Protein AF-0000000078666255 (afdb_homodimer)

Radius of gyration: 20.59 Å; Cα contacts (8 Å, |Δi|>4): 669; chains: 2; bounding box: 65×49×46 Å

Solvent-accessible surface area (backbone atoms only — not comparable to full-atom values): 17029 Å² total; per-residue (Å²): 129,83,81,71,76,65,48,73,64,52,46,22,52,51,39,42,53,51,53,49,50,52,52,49,28,58,48,69,64,56,62,87,60,42,66,73,42,31,27,75,73,14,41,52,57,44,35,51,34,28,76,73,53,43,69,42,41,13,41,60,36,54,48,51,50,40,51,49,50,58,58,10,20,47,78,42,37,73,41,78,76,46,74,42,39,51,83,48,32,23,42,36,35,28,43,37,32,28,26,30,67,21,60,54,84,84,37,72,51,65,71,33,54,41,67,35,47,34,36,39,38,34,35,46,56,95,76,14,34,42,35,39,43,72,39,39,27,49,38,56,37,34,37,46,55,62,70,46,57,64,76,45,52,85,43,52,67,40,51,36,38,68,65,13,52,79,123,130,83,81,70,76,64,47,73,64,52,47,22,53,49,40,44,53,50,53,50,50,52,52,48,28,56,49,70,65,55,64,89,60,43,66,73,42,31,27,75,73,13,41,51,58,48,35,50,33,29,75,75,52,43,68,42,40,12,42,60,35,55,48,51,50,42,51,48,49,58,58,10,22,46,78,45,36,71,41,78,77,46,74,42,41,48,84,49,33,22,41,36,35,28,42,37,33,30,27,30,68,21,59,53,84,84,37,71,51,68,71,33,56,41,67,33,46,34,36,38,38,35,33,47,55,94,77,15,34,42,35,40,44,73,39,39,27,49,39,57,38,34,37,46,54,62,72,46,56,66,77,46,54,86,44,50,68,41,51,36,38,67,65,11,53,80,122

Foldseek 3Di:
DPPDPQPQVRLFVLQQVLVVVLQVCLQPVDLPCQQVAKDFAEDEPVQCVPPVLVPDGISVSSNVVSVQVCQQWANWHWAFPDWGDGDFKIKTKTWTKTAGDDDRPNDGGQRFIAIWIKIKMFGGDPRHTRYIYMDTPVVRVCVRRVNDDPVVPVCVVVCCVVVPNPD/DPPDPQPQVRLFVLQQVLVVVLQVCLQPVDLPCQQVAKDQAEDEPVQCVPPVLVPDGISVSSNVVSVQVCQFWANWHWAFPDWGDGDFKIKTKTWTKTAGDDDHPNDGGQRFIAIWIKIKMFGGDPRHTRYIYMDTPVVRVCVRRVNDDPVPPVCVVVCCVVVDPPD

Sequence (334 aa):
MKHGMSSLEEIEKQNIRIARRVFEAFNTGDVSKVSEFIGPEYFNHESQADPRRGKLRGPDEVIDTIKNLRGAFADLYYEEKETVASRDKAVSIMQVSGKHVGNFFGIAPTGRSFSYQAVHIHRIANGKVVEHRSIRDDLRFMMQLGLVGPGSPQYAPLFEVWKGAIRMKHGMSSLEEIEKQNIRIARRVFEAFNTGDVSKVSEFIGPEYFNHESQADPRRGKLRGPDEVIDTIKNLRGAFADLYYEEKETVASRDKAVSIMQVSGKHVGNFFGIAPTGRSFSYQAVHIHRIANGKVVEHRSIRDDLRFMMQLGLVGPGSPQYAPLFEVWKGAIR

InterPro domains:
  IPR009959 Polyketide cyclase SnoaL-like [PF07366] (18-145)
  IPR009959 Polyketide cyclase SnoaL-like [PTHR38436] (12-150)
  IPR032710 NTF2-like domain superfamily [SSF54427] (13-150)

pLDDT: mean 86.31, std 17.32, range [24.78, 98.81]

Organism: Nitrososphaera gargensis (strain Ga9.2) (NCBI:txid1237085)

Secondary structure (DSSP, 8-state):
-------HHHHHHHHHHHHHHHHHHHHH---TTGGGTEEEEEEEGGGTTSTTGGG--HHHHHHHHHHHHHHHEEEEEEEEEEEEEETTEEEEEEEEEEEE-S-BTTBPP---EEEEEEEEEEEEETTEEEEEEEEE-HHHHHHHHTSS-TTSGGGHHHHHHHH----/-------HHHHHHHHHHHHHHHHHHHHH---TTGGGTEEEEEEEGGGTTSTTGGG--HHHHHHHHHHHHHHHEEEEEEEEEEEEEETTEEEEEEEEEEEE-S-BTTBPP---EEEEEEEEEEEEETTEEEEEEEEE-HHHHHHHHTSSSTTSGGGHHHHHHHH----

Nearest PDB structures (foldseek):
  5x7l-assembly1_A  TM=9.234E-01  e=1.516E-11  Streptomyces laurentii
  8r20-assembly1_B  TM=8.181E-01  e=1.864E-10  Micromonospora
  2gey-assembly1_B  TM=8.160E-01  e=1.988E-10  Streptomyces galilaeus
  2gey-assembly3_A  TM=7.188E-01  e=5.491E-11  Streptomyces galilaeus
  2gey-assembly3_C-2  TM=7.730E-01  e=1.988E-10  Streptomyces galilaeus

Structure (mmCIF, N/CA/C/O backbone):
data_AF-0000000078666255-model_v1
#
loop_
_entity.id
_entity.type
_entity.pdbx_description
1 polymer 'Putative SnoaL-like polyketide cyclase'
#
loop_
_atom_site.group_PDB
_atom_site.id
_atom_site.type_symbol
_atom_site.label_atom_id
_atom_site.label_alt_id
_atom_site.label_comp_id
_atom_site.label_asym_id
_atom_site.label_entity_id
_atom_site.label_seq_id
_atom_site.pdbx_PDB_ins_code
_atom_site.Cartn_x
_atom_site.Cartn_y
_atom_site.Cartn_z
_atom_site.occupancy
_atom_site.B_iso_or_equiv
_atom_site.auth_seq_id
_atom_site.auth_comp_id
_atom_site.auth_asym_id
_atom_site.auth_atom_id
_atom_site.pdbx_PDB_model_num
ATOM 1 N N . MET A 1 1 ? -40.219 -13.445 -13.469 1 24.88 1 MET A N 1
ATOM 2 C CA . MET A 1 1 ? -39.062 -14.117 -12.898 1 24.88 1 MET A CA 1
ATOM 3 C C . MET A 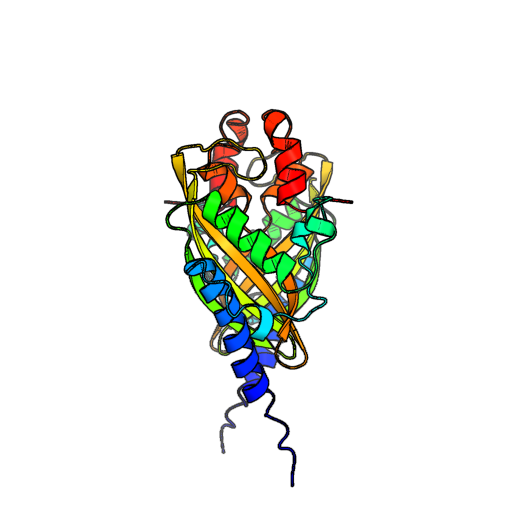1 1 ? -38.062 -13.109 -12.375 1 24.88 1 MET A C 1
ATOM 5 O O . MET A 1 1 ? -37.5 -12.328 -13.148 1 24.88 1 MET A O 1
ATOM 9 N N . LYS A 1 2 ? -38.375 -12.25 -11.359 1 34.31 2 LYS A N 1
ATOM 10 C CA . LYS A 1 2 ? -37.75 -11.039 -10.836 1 34.31 2 LYS A CA 1
ATOM 11 C C . LYS A 1 2 ? -36.25 -11.227 -10.641 1 34.31 2 LYS A C 1
ATOM 13 O O . LYS A 1 2 ? -35.812 -12.094 -9.875 1 34.31 2 LYS A O 1
ATOM 18 N N . HIS A 1 3 ? -35.281 -11.359 -11.57 1 38.97 3 HIS A N 1
ATOM 19 C CA . HIS A 1 3 ? -33.844 -11.406 -11.695 1 38.97 3 HIS A CA 1
ATOM 20 C C . HIS A 1 3 ? -33.156 -10.609 -10.594 1 38.97 3 HIS A C 1
ATOM 22 O O . HIS A 1 3 ? -33.156 -9.375 -10.625 1 38.97 3 HIS A O 1
ATOM 28 N N . GLY A 1 4 ? -33.188 -10.836 -9.375 1 44.59 4 GLY A N 1
ATOM 29 C CA . GLY A 1 4 ? -33.125 -10.219 -8.062 1 44.59 4 GLY A CA 1
ATOM 30 C C . GLY A 1 4 ? -31.812 -9.484 -7.809 1 44.59 4 GLY A C 1
ATOM 31 O O . GLY A 1 4 ? -30.734 -10.062 -7.941 1 44.59 4 GLY A O 1
ATOM 32 N N . MET A 1 5 ? -31.609 -8.273 -8.227 1 51.09 5 MET A N 1
ATOM 33 C CA . MET A 1 5 ? -30.531 -7.309 -8.047 1 51.09 5 MET A CA 1
ATOM 34 C C . MET A 1 5 ? -29.859 -7.5 -6.695 1 51.09 5 MET A C 1
ATOM 36 O O . MET A 1 5 ? -30.484 -7.336 -5.648 1 51.09 5 MET A O 1
ATOM 40 N N . SER A 1 6 ? -28.938 -8.531 -6.664 1 65.31 6 SER A N 1
ATOM 41 C CA . SER A 1 6 ? -28.156 -8.711 -5.441 1 65.31 6 SER A CA 1
ATOM 42 C C . SER A 1 6 ? -27.844 -7.371 -4.781 1 65.31 6 SER A C 1
ATOM 44 O O . SER A 1 6 ? -27.578 -6.387 -5.469 1 65.31 6 SER A O 1
ATOM 46 N N . SER A 1 7 ? -28.25 -7.094 -3.621 1 79.69 7 SER A N 1
ATOM 47 C CA . SER A 1 7 ? -27.953 -5.898 -2.844 1 79.69 7 SER A CA 1
ATOM 48 C C . SER A 1 7 ? -26.469 -5.559 -2.91 1 79.69 7 SER A C 1
ATOM 50 O O . SER A 1 7 ? -25.656 -6.398 -3.295 1 79.69 7 SER A O 1
ATOM 52 N N . LEU A 1 8 ? -26.266 -4.34 -3.023 1 81.06 8 LEU A N 1
ATOM 53 C CA . LEU A 1 8 ? -24.875 -3.883 -2.967 1 81.06 8 LEU A CA 1
ATOM 54 C C . LEU A 1 8 ? -24.078 -4.715 -1.974 1 81.06 8 LEU A C 1
ATOM 56 O O . LEU A 1 8 ? -22.906 -5.047 -2.23 1 81.06 8 LEU A O 1
ATOM 60 N N . GLU A 1 9 ? -24.703 -5.145 -0.978 1 82.5 9 GLU A N 1
ATOM 61 C CA . GLU A 1 9 ? -24.047 -5.953 0.037 1 82.5 9 GLU A CA 1
ATOM 62 C C . GLU A 1 9 ? -23.688 -7.34 -0.504 1 82.5 9 GLU A C 1
ATOM 64 O O . GLU A 1 9 ? -22.625 -7.879 -0.202 1 82.5 9 GLU A O 1
ATOM 69 N N . GLU A 1 10 ? -24.609 -7.906 -1.23 1 87.94 10 GLU A N 1
ATOM 70 C CA . GLU A 1 10 ? -24.375 -9.227 -1.81 1 87.94 10 GLU A CA 1
ATOM 71 C C . GLU A 1 10 ? -23.234 -9.18 -2.84 1 87.94 10 GLU A C 1
ATOM 73 O O . GLU A 1 10 ? -22.438 -10.109 -2.924 1 87.94 10 GLU A O 1
ATOM 78 N N . ILE A 1 11 ? -23.234 -8.141 -3.574 1 89.25 11 ILE A N 1
ATOM 79 C CA . ILE A 1 11 ? -22.188 -7.957 -4.574 1 89.25 11 ILE A CA 1
ATOM 80 C C . ILE A 1 11 ? -20.844 -7.816 -3.881 1 89.25 11 ILE A C 1
ATOM 82 O O . ILE A 1 11 ? -19.859 -8.43 -4.301 1 89.25 11 ILE A O 1
ATOM 86 N N . GLU A 1 12 ? -20.766 -7.098 -2.814 1 89.62 12 GLU A N 1
ATOM 87 C CA . GLU A 1 12 ? -19.531 -6.891 -2.061 1 89.62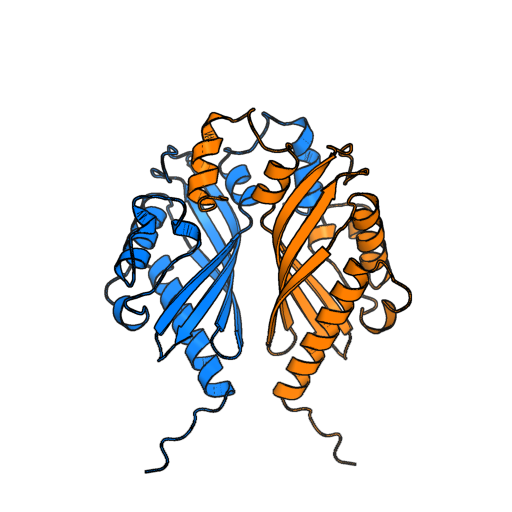 12 GLU A CA 1
ATOM 88 C C . GLU A 1 12 ? -19.031 -8.203 -1.456 1 89.62 12 GLU A C 1
ATOM 90 O O . GLU A 1 12 ? -17.828 -8.492 -1.495 1 89.62 12 GLU A O 1
ATOM 95 N N . LYS A 1 13 ? -19.922 -8.969 -0.958 1 92.25 13 LYS A N 1
ATOM 96 C CA . LYS A 1 13 ? -19.562 -10.266 -0.405 1 92.25 13 LYS A CA 1
ATOM 97 C C . LYS A 1 13 ? -19.016 -11.195 -1.489 1 92.25 13 LYS A C 1
ATOM 99 O O . LYS A 1 13 ? -18.031 -11.914 -1.264 1 92.25 13 LYS A O 1
ATOM 104 N N . GLN A 1 14 ? -19.641 -11.156 -2.598 1 95.31 14 GLN A N 1
ATOM 105 C CA . GLN A 1 14 ? -19.188 -11.953 -3.727 1 95.31 14 GLN A CA 1
ATOM 106 C C . GLN A 1 14 ? -17.797 -11.508 -4.191 1 95.31 14 GLN A C 1
ATOM 108 O O . GLN A 1 14 ? -16.938 -12.336 -4.484 1 95.31 14 GLN A O 1
ATOM 113 N N . ASN A 1 15 ? -17.594 -10.203 -4.215 1 95.75 15 ASN A N 1
ATOM 114 C CA . ASN A 1 15 ? -16.312 -9.672 -4.641 1 95.75 15 ASN A CA 1
ATOM 115 C C . ASN A 1 15 ? -15.195 -10.078 -3.68 1 95.75 15 ASN A C 1
ATOM 117 O O . ASN A 1 15 ? -14.086 -10.398 -4.109 1 95.75 15 ASN A O 1
ATOM 121 N N . ILE A 1 16 ? -15.539 -10.086 -2.447 1 96.44 16 ILE A N 1
ATOM 122 C CA . ILE A 1 16 ? -14.562 -10.508 -1.441 1 96.44 16 ILE A CA 1
ATOM 123 C C . ILE A 1 16 ? -14.227 -11.984 -1.637 1 96.44 16 ILE A C 1
ATOM 125 O O . ILE A 1 16 ? -13.055 -12.367 -1.587 1 96.44 16 ILE A O 1
ATOM 129 N N . ARG A 1 17 ? -15.211 -12.773 -1.907 1 97.69 17 ARG A N 1
ATOM 130 C CA . ARG A 1 17 ? -14.992 -14.195 -2.141 1 97.69 17 ARG A CA 1
ATOM 131 C C . ARG A 1 17 ? -14.109 -14.422 -3.367 1 97.69 17 ARG A C 1
ATOM 133 O O . ARG A 1 17 ? -13.227 -15.273 -3.352 1 97.69 17 ARG A O 1
ATOM 140 N N . ILE A 1 18 ? -14.367 -13.664 -4.363 1 98.25 18 ILE A N 1
ATOM 141 C CA . ILE A 1 18 ? -13.594 -13.797 -5.594 1 98.25 18 ILE A CA 1
ATOM 142 C C . ILE A 1 18 ? -12.141 -13.391 -5.344 1 98.25 18 ILE A C 1
ATOM 144 O O . ILE A 1 18 ? -11.219 -14.086 -5.766 1 98.25 18 ILE A O 1
ATOM 148 N N . ALA A 1 19 ? -11.906 -12.305 -4.645 1 98.31 19 ALA A N 1
ATOM 149 C CA . ALA A 1 19 ? -10.547 -11.891 -4.297 1 98.31 19 ALA A CA 1
ATOM 150 C C . ALA A 1 19 ? -9.836 -12.969 -3.488 1 98.31 19 ALA A C 1
ATOM 152 O O . ALA A 1 19 ? -8.664 -13.266 -3.727 1 98.31 19 ALA A O 1
ATOM 153 N N . ARG A 1 20 ? -10.555 -13.539 -2.607 1 98.56 20 ARG A N 1
ATOM 154 C CA . ARG A 1 20 ? -9.969 -14.57 -1.755 1 98.56 20 ARG A CA 1
ATOM 155 C C . ARG A 1 20 ? -9.586 -15.805 -2.568 1 98.56 20 ARG A C 1
ATOM 157 O O . ARG A 1 20 ? -8.586 -16.469 -2.277 1 98.56 20 ARG A O 1
ATOM 164 N N . ARG A 1 21 ? -10.328 -16.109 -3.615 1 98.44 21 ARG A N 1
ATOM 165 C CA . ARG A 1 21 ? -9.977 -17.219 -4.5 1 98.44 21 ARG A CA 1
ATOM 166 C C . ARG A 1 21 ? -8.648 -16.969 -5.199 1 98.44 21 ARG A C 1
ATOM 168 O O . ARG A 1 21 ? -7.867 -17.891 -5.414 1 98.44 21 ARG A O 1
ATOM 175 N N . VAL A 1 22 ? -8.445 -15.742 -5.516 1 98.62 22 VAL A N 1
ATOM 176 C CA . VAL A 1 22 ? -7.168 -15.391 -6.133 1 98.62 22 VAL A CA 1
ATOM 177 C C . VAL A 1 22 ? -6.023 -15.719 -5.18 1 98.62 22 VAL A C 1
ATOM 179 O O . VAL A 1 22 ? -5.074 -16.406 -5.559 1 98.62 22 VAL A O 1
ATOM 182 N N . PHE A 1 23 ? -6.145 -15.312 -3.982 1 98.62 23 PHE A N 1
ATOM 183 C CA . PHE A 1 23 ? -5.043 -15.477 -3.041 1 98.62 23 PHE A CA 1
ATOM 184 C C . PHE A 1 23 ? -4.914 -16.922 -2.602 1 98.62 23 PHE A C 1
ATOM 186 O O . PHE A 1 23 ? -3.82 -17.391 -2.27 1 98.62 23 PHE A O 1
ATOM 193 N N . GLU A 1 24 ? -6.027 -17.688 -2.668 1 98.56 24 GLU A N 1
ATOM 194 C CA . GLU A 1 24 ? -5.922 -19.125 -2.465 1 98.56 24 GLU A CA 1
ATOM 195 C C . GLU A 1 24 ? -5.047 -19.766 -3.535 1 98.56 24 GLU A C 1
ATOM 197 O O . GLU A 1 24 ? -4.215 -20.625 -3.232 1 98.56 24 GLU A O 1
ATOM 202 N N . ALA A 1 25 ? -5.223 -19.344 -4.742 1 98.62 25 ALA A N 1
ATOM 203 C CA . ALA A 1 25 ? -4.387 -19.859 -5.828 1 98.62 25 ALA A CA 1
ATOM 204 C C . ALA A 1 25 ? -2.922 -19.484 -5.609 1 98.62 25 ALA A C 1
ATOM 206 O O . ALA A 1 25 ? -2.027 -20.297 -5.84 1 98.62 25 ALA A O 1
ATOM 207 N N . PHE A 1 26 ? -2.66 -18.297 -5.148 1 98.5 26 PHE A N 1
ATOM 208 C CA . PHE A 1 26 ? -1.297 -17.859 -4.859 1 98.5 26 PHE A CA 1
ATOM 209 C C . PHE A 1 26 ? -0.697 -18.688 -3.729 1 98.5 26 PHE A C 1
ATOM 211 O O . PHE A 1 26 ? 0.471 -19.078 -3.791 1 98.5 26 PHE A O 1
ATOM 218 N N . ASN A 1 27 ? -1.465 -18.984 -2.717 1 98.69 27 ASN A N 1
ATOM 219 C CA . ASN A 1 27 ? -0.965 -19.656 -1.523 1 98.69 27 ASN A CA 1
ATOM 220 C C . ASN A 1 27 ? -0.749 -21.156 -1.771 1 98.69 27 ASN A C 1
ATOM 222 O O . ASN A 1 27 ? 0.189 -21.734 -1.235 1 98.69 27 ASN A O 1
ATOM 226 N N . THR A 1 28 ? -1.524 -21.734 -2.629 1 98.25 28 THR A N 1
ATOM 227 C CA . THR A 1 28 ? -1.462 -23.172 -2.82 1 98.25 28 THR A CA 1
ATOM 228 C C . THR A 1 28 ? -0.647 -23.516 -4.062 1 98.25 28 THR A C 1
ATOM 230 O O . THR A 1 28 ? -0.15 -24.641 -4.191 1 98.25 28 THR A O 1
ATOM 233 N N . GLY A 1 29 ? -0.654 -22.609 -4.977 1 98.06 29 GLY A N 1
ATOM 234 C CA . GLY A 1 29 ? -0.056 -22.891 -6.27 1 98.06 29 GLY A CA 1
ATOM 235 C C . GLY A 1 29 ? -0.982 -23.656 -7.199 1 98.06 29 GLY A C 1
ATOM 236 O O . GLY A 1 29 ? -0.604 -23.984 -8.32 1 98.06 29 GLY A O 1
ATOM 237 N N . ASP A 1 30 ? -2.182 -23.906 -6.734 1 98.31 30 ASP A N 1
ATOM 238 C CA . ASP A 1 30 ? -3.16 -24.594 -7.574 1 98.31 30 ASP A CA 1
ATOM 239 C C . ASP A 1 30 ? -3.795 -23.625 -8.578 1 98.31 30 ASP A C 1
ATOM 241 O O . ASP A 1 30 ? -4.613 -22.781 -8.203 1 98.31 30 ASP A O 1
ATOM 245 N N . VAL A 1 31 ? -3.488 -23.828 -9.828 1 98.19 31 VAL A N 1
ATOM 246 C CA . VAL A 1 31 ? -3.934 -22.891 -10.844 1 98.19 31 VAL A CA 1
ATOM 247 C C . VAL A 1 31 ? -5.023 -23.531 -11.703 1 98.19 31 VAL A C 1
ATOM 249 O O . VAL A 1 31 ? -5.418 -22.969 -12.734 1 98.19 31 VAL A O 1
ATOM 252 N N . SER A 1 32 ? -5.551 -24.609 -11.273 1 98.12 32 SER A N 1
ATOM 253 C CA . SER A 1 32 ? -6.469 -25.391 -12.094 1 98.12 32 SER A CA 1
ATOM 254 C C . SER A 1 32 ? -7.793 -24.672 -12.289 1 98.12 32 SER A C 1
ATOM 256 O O . SER A 1 32 ? -8.484 -24.875 -13.289 1 98.12 32 SER A O 1
ATOM 258 N N . LYS A 1 33 ? -8.141 -23.797 -11.375 1 97.62 33 LYS A N 1
ATOM 259 C CA . LYS A 1 33 ? -9.461 -23.172 -11.422 1 97.62 33 LYS A CA 1
ATOM 260 C C . LYS A 1 33 ? -9.352 -21.672 -11.68 1 97.62 33 LYS A C 1
ATOM 262 O O . LYS A 1 33 ? -10.328 -20.938 -11.516 1 97.62 33 LYS A O 1
ATOM 267 N N . VAL A 1 34 ? -8.227 -21.172 -12.055 1 98.38 34 VAL A N 1
ATOM 268 C CA . VAL A 1 34 ? -7.98 -19.734 -12.195 1 98.38 34 VAL A CA 1
ATOM 269 C C . VAL A 1 34 ? -8.945 -19.141 -13.219 1 98.38 34 VAL A C 1
ATOM 271 O O . VAL A 1 34 ? -9.445 -18.031 -13.039 1 98.38 34 VAL A O 1
ATOM 274 N N . SER A 1 35 ? -9.273 -19.891 -14.25 1 97.81 35 SER A N 1
ATOM 275 C CA . SER A 1 35 ? -10.133 -19.391 -15.312 1 97.81 35 SER A CA 1
ATOM 276 C C . SER A 1 35 ? -11.562 -19.172 -14.812 1 97.81 35 SER A C 1
ATOM 278 O O . SER A 1 35 ? -12.359 -18.516 -15.484 1 97.81 35 SER A O 1
ATOM 280 N N . GLU A 1 36 ? -11.93 -19.672 -13.648 1 98.25 36 GLU A N 1
ATOM 281 C CA . GLU A 1 36 ? -13.266 -19.531 -13.094 1 98.25 36 GLU A CA 1
ATOM 282 C C . GLU A 1 36 ? -13.477 -18.156 -12.492 1 98.25 36 GLU A C 1
ATOM 284 O O . GLU A 1 36 ? -14.609 -17.688 -12.367 1 98.25 36 GLU A O 1
ATOM 289 N N . PHE A 1 37 ? -12.32 -17.469 -12.156 1 98.5 37 PHE A N 1
ATOM 290 C CA . PHE A 1 37 ? -12.516 -16.219 -11.438 1 98.5 37 PHE A CA 1
ATOM 291 C C . PHE A 1 37 ? -11.648 -15.117 -12.031 1 98.5 37 PHE A C 1
ATOM 293 O O . PHE A 1 37 ? -11.617 -14 -11.516 1 98.5 37 PHE A O 1
ATOM 300 N N . ILE A 1 38 ? -10.961 -15.43 -13.07 1 98.75 38 ILE A N 1
ATOM 301 C CA . ILE A 1 38 ? -10.18 -14.43 -13.797 1 98.75 38 ILE A CA 1
ATOM 302 C C . ILE A 1 38 ? -10.766 -14.242 -15.195 1 98.75 38 ILE A C 1
ATOM 304 O O . ILE A 1 38 ? -10.969 -15.219 -15.93 1 98.75 38 ILE A O 1
ATOM 308 N N . GLY A 1 39 ? -11 -12.961 -15.57 1 98.56 39 GLY A N 1
ATOM 309 C CA . GLY A 1 39 ? -11.523 -12.648 -16.891 1 98.56 39 GLY A CA 1
ATOM 310 C C . GLY A 1 39 ? -10.492 -12.812 -18 1 98.56 39 GLY A C 1
ATOM 311 O O . GLY A 1 39 ? -9.289 -12.727 -17.75 1 98.56 39 GLY A O 1
ATOM 312 N N . PRO A 1 40 ? -10.93 -12.977 -19.172 1 97.25 40 PRO A N 1
ATOM 313 C CA . PRO A 1 40 ? -10.016 -13.242 -20.297 1 97.25 40 PRO A CA 1
ATOM 314 C C . PRO A 1 40 ? -9.148 -12.039 -20.641 1 97.25 40 PRO A C 1
ATOM 316 O O . PRO A 1 40 ? -8.07 -12.203 -21.219 1 97.25 40 PRO A O 1
ATOM 319 N N . GLU A 1 41 ? -9.586 -10.883 -20.25 1 95.56 41 GLU A N 1
ATOM 320 C CA . GLU A 1 41 ? -8.812 -9.695 -20.594 1 95.56 41 GLU A CA 1
ATOM 321 C C . GLU A 1 41 ? -8.109 -9.117 -19.359 1 95.56 41 GLU A C 1
ATOM 323 O O . GLU A 1 41 ? -7.656 -7.973 -19.375 1 95.56 41 GLU A O 1
ATOM 328 N N . TYR A 1 42 ? -8.172 -9.875 -18.328 1 96.88 42 TYR A N 1
ATOM 329 C CA . TYR A 1 42 ? -7.5 -9.461 -17.094 1 96.88 42 TYR A CA 1
ATOM 330 C C . TYR A 1 42 ? -6.105 -8.922 -17.406 1 96.88 42 TYR A C 1
ATOM 332 O O . TYR A 1 42 ? -5.383 -9.477 -18.234 1 96.88 42 TYR A O 1
ATOM 340 N N . PHE A 1 43 ? -5.762 -7.859 -16.656 1 91.94 43 PHE A N 1
ATOM 341 C CA . PHE A 1 43 ? -4.402 -7.344 -16.75 1 91.94 43 PHE A CA 1
ATOM 342 C C . PHE A 1 43 ? -3.893 -6.926 -15.367 1 91.94 43 PHE A C 1
ATOM 344 O O . PHE A 1 43 ? -4.672 -6.484 -14.523 1 91.94 43 PHE A O 1
ATOM 351 N N . ASN A 1 44 ? -2.664 -7.086 -15.203 1 92.44 44 ASN A N 1
ATOM 352 C CA . ASN A 1 44 ? -1.887 -6.723 -14.023 1 92.44 44 ASN A CA 1
ATOM 353 C C . ASN A 1 44 ? -1.004 -5.504 -14.289 1 92.44 44 ASN A C 1
ATOM 355 O O . ASN A 1 44 ? -0.071 -5.57 -15.094 1 92.44 44 ASN A O 1
ATOM 359 N N . HIS A 1 45 ? -1.271 -4.445 -13.57 1 89.31 45 HIS A N 1
ATOM 360 C CA . HIS A 1 45 ? -0.544 -3.207 -13.812 1 89.31 45 HIS A CA 1
ATOM 361 C C . HIS A 1 45 ? 0.939 -3.367 -13.5 1 89.31 45 HIS A C 1
ATOM 363 O O . HIS A 1 45 ? 1.786 -2.766 -14.164 1 89.31 45 HIS A O 1
ATOM 369 N N . GLU A 1 46 ? 1.241 -4.242 -12.609 1 85.88 46 GLU A N 1
ATOM 370 C CA . GLU A 1 46 ? 2.621 -4.387 -12.148 1 85.88 46 GLU A CA 1
ATOM 371 C C . GLU A 1 46 ? 3.459 -5.152 -13.172 1 85.88 46 GLU A C 1
ATOM 373 O O . GLU A 1 46 ? 4.691 -5.133 -13.109 1 85.88 46 GLU A O 1
ATOM 378 N N . SER A 1 47 ? 2.805 -5.797 -14.023 1 81.38 47 SER A N 1
ATOM 379 C CA . SER A 1 47 ? 3.551 -6.629 -14.961 1 81.38 47 SER A CA 1
ATOM 380 C C . SER A 1 47 ? 3.867 -5.867 -16.25 1 81.38 47 SER A C 1
ATOM 382 O O . SER A 1 47 ? 4.594 -6.367 -17.109 1 81.38 47 SER A O 1
ATOM 384 N N . GLN A 1 48 ? 3.424 -4.66 -16.312 1 78.81 48 GLN A N 1
ATOM 385 C CA . GLN A 1 48 ? 3.416 -3.982 -17.609 1 78.81 48 GLN A CA 1
ATOM 386 C C . GLN A 1 48 ? 4.816 -3.512 -17.984 1 78.81 48 GLN A C 1
ATOM 388 O O . GLN A 1 48 ? 5.102 -3.277 -19.156 1 78.81 48 GLN A O 1
ATOM 393 N N . ALA A 1 49 ? 5.625 -3.467 -16.984 1 70.94 49 ALA A N 1
ATOM 394 C CA . ALA A 1 49 ? 6.969 -2.971 -17.281 1 7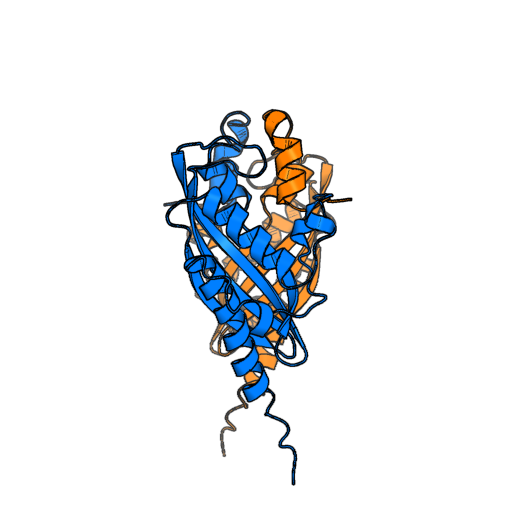0.94 49 ALA A CA 1
ATOM 395 C C . ALA A 1 49 ? 7.832 -4.059 -17.906 1 70.94 49 ALA A C 1
ATOM 397 O O . ALA A 1 49 ? 8.852 -3.766 -18.531 1 70.94 49 ALA A O 1
ATOM 398 N N . ASP A 1 50 ? 7.438 -5.277 -17.688 1 72.56 50 ASP A N 1
ATOM 399 C CA . ASP A 1 50 ? 8.141 -6.398 -18.312 1 72.56 50 ASP A CA 1
ATOM 400 C C . ASP A 1 50 ? 7.574 -6.707 -19.688 1 72.56 50 ASP A C 1
ATOM 402 O O . ASP A 1 50 ? 6.391 -7.027 -19.828 1 72.56 50 ASP A O 1
ATOM 406 N N . PRO A 1 51 ? 8.43 -6.539 -20.672 1 75.56 51 PRO A N 1
ATOM 407 C CA . PRO A 1 51 ? 7.93 -6.711 -22.031 1 75.56 51 PRO A CA 1
ATOM 408 C C . PRO A 1 51 ? 7.289 -8.078 -22.25 1 75.56 51 PRO A C 1
ATOM 410 O O . PRO A 1 51 ? 6.336 -8.195 -23.031 1 75.56 51 PRO A O 1
ATOM 413 N N . ARG A 1 52 ? 7.793 -9.062 -21.734 1 78.56 52 ARG A N 1
ATOM 414 C CA . ARG A 1 52 ? 7.223 -10.398 -21.891 1 78.56 52 ARG A CA 1
ATOM 415 C C . ARG A 1 52 ? 5.918 -10.531 -21.109 1 78.56 52 ARG A C 1
ATOM 417 O O . ARG A 1 52 ? 4.902 -10.961 -21.656 1 78.56 52 ARG A O 1
ATOM 424 N N . ARG A 1 53 ? 5.934 -10.055 -19.938 1 81.38 53 ARG A N 1
ATOM 425 C CA . ARG A 1 53 ? 4.773 -10.211 -19.062 1 81.38 53 ARG A CA 1
ATOM 426 C C . ARG A 1 53 ? 3.682 -9.211 -19.422 1 81.38 53 ARG A C 1
ATOM 428 O O . ARG A 1 53 ? 2.494 -9.477 -19.219 1 81.38 53 ARG A O 1
ATOM 435 N N . GLY A 1 54 ? 4.152 -8.062 -19.969 1 82.56 54 GLY A N 1
ATOM 436 C CA . GLY A 1 54 ? 3.207 -7.016 -20.328 1 82.56 54 GLY A CA 1
ATOM 437 C C . GLY A 1 54 ? 2.244 -7.434 -21.422 1 82.56 54 GLY A C 1
ATOM 438 O O . GLY A 1 54 ? 1.209 -6.797 -21.625 1 82.56 54 GLY A O 1
ATOM 439 N N . LYS A 1 55 ? 2.498 -8.531 -22.031 1 87.19 55 LYS A N 1
ATOM 440 C CA . LYS A 1 55 ? 1.661 -9.008 -23.125 1 87.19 55 LYS A CA 1
ATOM 441 C C . LYS A 1 55 ? 0.652 -10.047 -22.641 1 87.19 55 LYS A C 1
ATOM 443 O O . LYS A 1 55 ? -0.307 -10.367 -23.344 1 87.19 55 LYS A O 1
ATOM 448 N N . LEU A 1 56 ? 0.892 -10.539 -21.5 1 91.25 56 LEU A N 1
ATOM 449 C CA . LEU A 1 56 ? -0 -11.57 -20.984 1 91.25 56 LEU A CA 1
ATOM 450 C C . LEU A 1 56 ? -1.309 -10.953 -20.484 1 91.25 56 LEU A C 1
ATOM 452 O O . LEU A 1 56 ? -1.31 -9.867 -19.906 1 91.25 56 LEU A O 1
ATOM 456 N N . ARG A 1 57 ? -2.328 -11.719 -20.812 1 95.44 57 ARG A N 1
ATOM 457 C CA . ARG A 1 57 ? -3.67 -11.336 -20.391 1 95.44 57 ARG A CA 1
ATOM 458 C C . ARG A 1 57 ? -4.422 -12.531 -19.812 1 95.44 57 ARG A C 1
ATOM 460 O O . ARG A 1 57 ? -4.043 -13.68 -20.031 1 95.44 57 ARG A O 1
ATOM 467 N N . GLY A 1 58 ? -5.418 -12.203 -19.016 1 97.62 58 GLY A N 1
ATOM 468 C CA . GLY A 1 58 ? -6.324 -13.242 -18.547 1 97.62 58 GLY A CA 1
ATOM 469 C C . GLY A 1 58 ? -5.66 -14.234 -17.609 1 97.62 58 GLY A C 1
ATOM 470 O O . GLY A 1 58 ? -4.715 -13.891 -16.906 1 97.62 58 GLY A O 1
ATOM 471 N N . PRO A 1 59 ? -6.184 -15.43 -17.594 1 98.12 59 PRO A N 1
ATOM 472 C CA . PRO A 1 59 ? -5.688 -16.469 -16.688 1 98.12 59 PRO A CA 1
ATOM 473 C C . PRO A 1 59 ? -4.199 -16.766 -16.891 1 98.12 59 PRO A C 1
ATOM 475 O O . PRO A 1 59 ? -3.488 -17.047 -15.922 1 98.12 59 PRO A O 1
ATOM 478 N N . ASP A 1 60 ? -3.715 -16.578 -18.016 1 96.81 60 ASP A N 1
ATOM 479 C CA . ASP A 1 60 ? -2.309 -16.859 -18.281 1 96.81 60 ASP A CA 1
ATOM 480 C C . ASP A 1 60 ? -1.398 -15.922 -17.5 1 96.81 60 ASP A C 1
ATOM 482 O O . ASP A 1 60 ? -0.324 -16.328 -17.047 1 96.81 60 ASP A O 1
ATOM 486 N N . GLU A 1 61 ? -1.836 -14.688 -17.391 1 95.62 61 GLU A N 1
ATOM 487 C CA . GLU A 1 61 ? -1.048 -13.719 -16.625 1 95.62 61 GLU A CA 1
ATOM 488 C C . GLU A 1 61 ? -0.934 -14.133 -15.164 1 95.62 61 GLU A C 1
ATOM 490 O O . GLU A 1 61 ? 0.162 -14.133 -14.602 1 95.62 61 GLU A O 1
ATOM 495 N N . VAL A 1 62 ? -2.039 -14.523 -14.602 1 97.25 62 VAL A N 1
ATOM 496 C CA . VAL A 1 62 ? -2.07 -14.898 -13.188 1 97.25 62 VAL A CA 1
ATOM 497 C C . VAL A 1 62 ? -1.272 -16.172 -12.977 1 97.25 62 VAL A C 1
ATOM 499 O O . VAL A 1 62 ? -0.495 -16.281 -12.023 1 97.25 62 VAL A O 1
ATOM 502 N N . ILE A 1 63 ? -1.442 -17.109 -13.867 1 97.25 63 ILE A N 1
ATOM 503 C CA . ILE A 1 63 ? -0.742 -18.391 -13.773 1 97.25 63 ILE A CA 1
ATOM 504 C C . ILE A 1 63 ? 0.766 -18.156 -13.844 1 97.25 63 ILE A C 1
ATOM 506 O O . ILE A 1 63 ? 1.523 -18.688 -13.031 1 97.25 63 ILE A O 1
ATOM 510 N N . ASP A 1 64 ? 1.18 -17.344 -14.742 1 93.88 64 ASP A N 1
ATOM 511 C CA . ASP A 1 64 ? 2.594 -17 -14.875 1 93.88 64 ASP A CA 1
ATOM 512 C C . ASP A 1 64 ? 3.127 -16.344 -13.602 1 93.88 64 ASP A C 1
ATOM 514 O O . ASP A 1 64 ? 4.219 -16.688 -13.141 1 93.88 64 ASP A O 1
ATOM 518 N N . THR A 1 65 ? 2.393 -15.445 -13.062 1 94.12 65 THR A N 1
ATOM 519 C CA . THR A 1 65 ? 2.783 -14.758 -11.844 1 94.12 65 THR A CA 1
ATOM 520 C C . THR A 1 65 ? 2.947 -15.742 -10.688 1 94.12 65 THR A C 1
ATOM 522 O O . THR A 1 65 ? 3.961 -15.719 -9.984 1 94.12 65 THR A O 1
ATOM 525 N N . ILE A 1 66 ? 1.952 -16.609 -10.547 1 96.88 66 ILE A N 1
ATOM 526 C CA . ILE A 1 66 ? 1.978 -17.594 -9.469 1 96.88 66 ILE A CA 1
ATOM 527 C C . ILE A 1 66 ? 3.197 -18.5 -9.625 1 96.88 66 ILE A C 1
ATOM 529 O O . ILE A 1 66 ? 3.943 -18.719 -8.672 1 96.88 66 ILE A O 1
ATOM 533 N N . LYS A 1 67 ? 3.439 -18.953 -10.789 1 95.69 67 LYS A N 1
ATOM 534 C CA . LYS A 1 67 ? 4.555 -19.859 -11.047 1 95.69 67 LYS A CA 1
ATOM 535 C C . LYS A 1 67 ? 5.891 -19.188 -10.758 1 95.69 67 LYS A C 1
ATOM 537 O O . LYS A 1 67 ? 6.77 -19.766 -10.117 1 95.69 67 LYS A O 1
ATOM 542 N N . ASN A 1 68 ? 6.039 -18 -11.195 1 91.56 68 ASN A N 1
ATOM 543 C CA . ASN A 1 68 ? 7.289 -17.266 -10.984 1 91.56 68 ASN A CA 1
ATOM 544 C C . ASN A 1 68 ? 7.539 -17 -9.5 1 91.56 68 ASN A C 1
ATOM 546 O O . ASN A 1 68 ? 8.648 -17.219 -9.008 1 91.56 68 ASN A O 1
ATOM 550 N N . LEU A 1 69 ? 6.531 -16.531 -8.836 1 95.56 69 LEU A N 1
ATOM 551 C CA . LEU A 1 69 ? 6.699 -16.188 -7.426 1 95.56 69 LEU A CA 1
ATOM 552 C C . LEU A 1 69 ? 6.934 -17.438 -6.59 1 95.56 69 LEU A C 1
ATOM 554 O O . LEU A 1 69 ? 7.805 -17.453 -5.715 1 95.56 69 LEU A O 1
ATOM 558 N N . ARG A 1 70 ? 6.172 -18.484 -6.875 1 97.5 70 ARG A N 1
ATOM 559 C CA . ARG A 1 70 ? 6.332 -19.688 -6.066 1 97.5 70 ARG A CA 1
ATOM 560 C C . ARG A 1 70 ? 7.617 -20.422 -6.43 1 97.5 70 ARG A C 1
ATOM 562 O O . ARG A 1 70 ? 8.133 -21.219 -5.633 1 97.5 70 ARG A O 1
ATOM 569 N N . GLY A 1 71 ? 8.133 -20.234 -7.625 1 97 71 GLY A N 1
ATOM 570 C CA . GLY A 1 71 ? 9.453 -20.734 -7.977 1 97 71 GLY A CA 1
ATOM 571 C C . GLY A 1 71 ? 10.578 -19.984 -7.277 1 97 71 GLY A C 1
ATOM 572 O O . GLY A 1 71 ? 11.625 -20.562 -6.988 1 97 71 GLY A O 1
ATOM 573 N N . ALA A 1 72 ? 10.352 -18.766 -6.984 1 95.44 72 ALA A N 1
ATOM 574 C CA . ALA A 1 72 ? 11.367 -17.906 -6.395 1 95.44 72 ALA A CA 1
ATOM 575 C C . ALA A 1 72 ? 11.367 -18 -4.875 1 95.44 72 ALA A C 1
ATOM 577 O O . ALA A 1 72 ? 12.406 -17.859 -4.23 1 95.44 72 ALA A O 1
ATOM 578 N N . PHE A 1 73 ? 10.18 -18.203 -4.285 1 98 73 PHE A N 1
ATOM 579 C CA . PHE A 1 73 ? 10.039 -18.062 -2.842 1 98 73 PHE A CA 1
ATOM 580 C C . PHE A 1 73 ? 9.438 -19.328 -2.234 1 98 73 PHE A C 1
ATOM 582 O O . PHE A 1 73 ? 8.32 -19.719 -2.57 1 98 73 PHE A O 1
ATOM 589 N N . ALA A 1 74 ? 10.125 -19.938 -1.275 1 98.5 74 ALA A N 1
ATOM 590 C CA . ALA A 1 74 ? 9.578 -21.016 -0.454 1 98.5 74 ALA A CA 1
ATOM 591 C C . ALA A 1 74 ? 8.648 -20.469 0.628 1 98.5 74 ALA A C 1
ATOM 593 O O . ALA A 1 74 ? 8.836 -19.328 1.087 1 98.5 74 ALA A O 1
ATOM 594 N N . ASP A 1 75 ? 7.637 -21.219 0.992 1 98.19 75 ASP A N 1
ATOM 595 C CA . ASP A 1 75 ? 6.707 -20.891 2.066 1 98.19 75 ASP A CA 1
ATOM 596 C C . ASP A 1 75 ? 6.008 -19.562 1.792 1 98.19 75 ASP A C 1
ATOM 598 O O . ASP A 1 75 ? 5.703 -18.812 2.723 1 98.19 75 ASP A O 1
ATOM 602 N N . LEU A 1 76 ? 5.891 -19.234 0.555 1 98.62 76 LEU A N 1
ATOM 603 C CA . LEU A 1 76 ? 5.184 -18.016 0.179 1 98.62 76 LEU A CA 1
ATOM 604 C C . LEU A 1 76 ? 3.754 -18.031 0.717 1 98.62 76 LEU A C 1
ATOM 606 O O . LEU A 1 76 ? 3.016 -18.984 0.506 1 98.62 76 LEU A O 1
ATOM 610 N N . TYR A 1 77 ? 3.385 -16.969 1.401 1 98.81 77 TYR A N 1
ATOM 611 C CA . TYR A 1 77 ? 2.049 -16.953 1.986 1 98.81 77 TYR A CA 1
ATOM 612 C C . TYR A 1 77 ? 1.509 -15.523 2.051 1 98.81 77 TYR A C 1
ATOM 614 O O . TYR A 1 77 ? 2.178 -14.625 2.562 1 98.81 77 TYR A O 1
ATOM 622 N N . TYR A 1 78 ? 0.413 -15.391 1.48 1 98.62 78 TYR A N 1
ATOM 623 C CA . TYR A 1 78 ? -0.39 -14.188 1.628 1 98.62 78 TYR A CA 1
ATOM 624 C C . TYR A 1 78 ? -1.399 -14.336 2.76 1 98.62 78 TYR A C 1
ATOM 626 O O . TYR A 1 78 ? -2.432 -14.992 2.596 1 98.62 78 TYR A O 1
ATOM 634 N N . GLU A 1 79 ? -1.118 -13.719 3.865 1 98.75 79 GLU A N 1
ATOM 635 C CA . GLU A 1 79 ? -2.029 -13.727 5.008 1 98.75 79 GLU A CA 1
ATOM 636 C C . GLU A 1 79 ? -3.01 -12.562 4.941 1 98.75 79 GLU A C 1
ATOM 638 O O . GLU A 1 79 ? -2.605 -11.398 5 1 98.75 79 GLU A O 1
ATOM 643 N N . GLU A 1 80 ? -4.254 -12.922 4.844 1 98.25 80 GLU A N 1
ATOM 644 C CA . GLU A 1 80 ? -5.273 -11.883 4.781 1 98.25 80 GLU A CA 1
ATOM 645 C C . GLU A 1 80 ? -5.441 -11.195 6.133 1 98.25 80 GLU A C 1
ATOM 647 O O . GLU A 1 80 ? -5.762 -11.844 7.133 1 98.25 80 GLU A O 1
ATOM 652 N N . LYS A 1 81 ? -5.172 -9.945 6.145 1 95.69 81 LYS A N 1
ATOM 653 C CA . LYS A 1 81 ? -5.469 -9.164 7.34 1 95.69 81 LYS A CA 1
ATOM 654 C C . LYS A 1 81 ? -6.883 -8.602 7.285 1 95.69 81 LYS A C 1
ATOM 656 O O . LYS A 1 81 ? -7.613 -8.641 8.281 1 95.69 81 LYS A O 1
ATOM 661 N N . GLU A 1 82 ? -7.191 -8.125 6.094 1 92.94 82 GLU A N 1
ATOM 662 C CA . GLU A 1 82 ? -8.523 -7.578 5.84 1 92.94 82 GLU A CA 1
ATOM 663 C C . GLU A 1 82 ? -8.789 -7.445 4.344 1 92.94 82 GLU A C 1
ATOM 665 O O . GLU A 1 82 ? -7.883 -7.133 3.57 1 92.94 82 GLU A O 1
ATOM 670 N N . THR A 1 83 ? -10.039 -7.691 3.98 1 95.25 83 THR A N 1
ATOM 671 C CA . THR A 1 83 ? -10.5 -7.383 2.633 1 95.25 83 THR A CA 1
ATOM 672 C C . THR A 1 83 ? -11.805 -6.594 2.678 1 95.25 83 THR A C 1
ATOM 674 O O . THR A 1 83 ? -12.75 -6.98 3.373 1 95.25 83 THR A O 1
ATOM 677 N N . VAL A 1 84 ? -11.742 -5.48 1.984 1 92.06 84 VAL A N 1
ATOM 678 C CA . VAL A 1 84 ? -12.922 -4.629 1.879 1 92.06 84 VAL A CA 1
ATOM 679 C C . VAL A 1 84 ? -13.352 -4.516 0.417 1 92.06 84 VAL A C 1
ATOM 681 O O . VAL A 1 84 ? -12.508 -4.496 -0.483 1 92.06 84 VAL A O 1
ATOM 684 N N . ALA A 1 85 ? -14.727 -4.465 0.267 1 89.75 85 ALA A N 1
ATOM 685 C CA . ALA A 1 85 ? -15.234 -4.328 -1.098 1 89.75 85 ALA A CA 1
ATOM 686 C C . ALA A 1 85 ? -16.219 -3.172 -1.201 1 89.75 85 ALA A C 1
ATOM 688 O O . ALA A 1 85 ? -16.969 -2.891 -0.254 1 89.75 85 ALA A O 1
ATOM 689 N N . SER A 1 86 ? -16.141 -2.477 -2.295 1 82.5 86 SER A N 1
ATOM 690 C CA . SER A 1 86 ? -17.094 -1.44 -2.674 1 82.5 86 SER A CA 1
ATOM 691 C C . SER A 1 86 ? -17.297 -1.4 -4.184 1 82.5 86 SER A C 1
ATOM 693 O O . SER A 1 86 ? -16.328 -1.295 -4.941 1 82.5 86 SER A O 1
ATOM 695 N N . ARG A 1 87 ? -18.594 -1.45 -4.488 1 84.12 87 ARG A N 1
ATOM 696 C CA . ARG A 1 87 ? -18.953 -1.439 -5.902 1 84.12 87 ARG A CA 1
ATOM 697 C C . ARG A 1 87 ? -18.234 -2.557 -6.656 1 84.12 87 ARG A C 1
ATOM 699 O O . ARG A 1 87 ? -18.438 -3.738 -6.355 1 84.12 87 ARG A O 1
ATOM 706 N N . ASP A 1 88 ? -17.297 -2.207 -7.527 1 91 88 ASP A N 1
ATOM 707 C CA . ASP A 1 88 ? -16.719 -3.232 -8.391 1 91 88 ASP A CA 1
ATOM 708 C C . ASP A 1 88 ? -15.281 -3.564 -7.977 1 91 88 ASP A C 1
ATOM 710 O O . ASP A 1 88 ? -14.531 -4.172 -8.742 1 91 88 ASP A O 1
ATOM 714 N N . LYS A 1 89 ? -14.945 -3.17 -6.73 1 93.69 89 LYS A N 1
ATOM 715 C CA . LYS A 1 89 ? -13.562 -3.398 -6.32 1 93.69 89 LYS A CA 1
ATOM 716 C C . LYS A 1 89 ? -13.5 -4.164 -5.004 1 93.69 89 LYS A C 1
ATOM 718 O O . LYS A 1 89 ? -14.367 -4.004 -4.141 1 93.69 89 LYS A O 1
ATOM 723 N N . ALA A 1 90 ? -12.539 -4.984 -4.898 1 96.5 90 ALA A N 1
ATOM 724 C CA . ALA A 1 90 ? -12.102 -5.582 -3.643 1 96.5 90 ALA A CA 1
ATOM 725 C C . ALA A 1 90 ? -10.672 -5.168 -3.309 1 96.5 90 ALA A C 1
ATOM 727 O O . ALA A 1 90 ? -9.773 -5.27 -4.152 1 96.5 90 ALA A O 1
ATOM 728 N N . VAL A 1 91 ? -10.477 -4.617 -2.148 1 96.88 91 VAL A N 1
ATOM 729 C CA . VAL A 1 91 ? -9.172 -4.211 -1.64 1 96.88 91 VAL A CA 1
ATOM 730 C C . VAL A 1 91 ? -8.734 -5.156 -0.525 1 96.88 91 VAL A C 1
ATOM 732 O O . VAL A 1 91 ? -9.367 -5.215 0.534 1 96.88 91 VAL A O 1
ATOM 735 N N . SER A 1 92 ? -7.645 -5.867 -0.789 1 97.88 92 SER A N 1
ATOM 736 C CA . SER A 1 92 ? -7.145 -6.859 0.158 1 97.88 92 SER A CA 1
ATOM 737 C C . SER A 1 92 ? -5.848 -6.395 0.81 1 97.88 92 SER A C 1
ATOM 739 O O . SER A 1 92 ? -4.859 -6.125 0.12 1 97.88 92 SER A O 1
ATOM 741 N N . ILE A 1 93 ? -5.859 -6.289 2.074 1 96.94 93 ILE A N 1
ATOM 742 C CA . ILE A 1 93 ? -4.668 -6.02 2.867 1 96.94 93 ILE A CA 1
ATOM 743 C C . ILE A 1 93 ? -4.031 -7.34 3.307 1 96.94 93 ILE A C 1
ATOM 745 O O . ILE A 1 93 ? -4.68 -8.156 3.965 1 96.94 93 ILE A O 1
ATOM 749 N N . MET A 1 94 ? -2.729 -7.453 2.893 1 98.06 94 MET A N 1
ATOM 750 C CA . MET A 1 94 ? -2.068 -8.742 3.088 1 98.06 94 MET A CA 1
ATOM 751 C C . MET A 1 94 ? -0.75 -8.57 3.834 1 98.06 94 MET A C 1
ATOM 753 O O . MET A 1 94 ? -0.066 -7.559 3.668 1 98.06 94 MET A O 1
ATOM 757 N N . GLN A 1 95 ? -0.474 -9.508 4.699 1 98.12 95 GLN A N 1
ATOM 758 C CA . GLN A 1 95 ? 0.9 -9.766 5.117 1 98.12 95 GLN A CA 1
ATOM 759 C C . GLN A 1 95 ? 1.539 -10.859 4.262 1 98.12 95 GLN A C 1
ATOM 761 O O . GLN A 1 95 ? 1.079 -12 4.262 1 98.12 95 GLN A O 1
ATOM 766 N N . VAL A 1 96 ? 2.588 -10.539 3.553 1 98 96 VAL A N 1
ATOM 767 C CA . VAL A 1 96 ? 3.225 -11.469 2.621 1 98 96 VAL A CA 1
ATOM 768 C C . VAL A 1 96 ? 4.555 -11.953 3.199 1 98 96 VAL A C 1
ATOM 770 O O . VAL A 1 96 ? 5.352 -11.148 3.689 1 98 96 VAL A O 1
ATOM 773 N N . SER A 1 97 ? 4.75 -13.227 3.195 1 98.62 97 SER A N 1
ATOM 774 C CA . SER A 1 97 ? 5.98 -13.789 3.742 1 98.62 97 SER A CA 1
ATOM 775 C C . SER A 1 97 ? 6.52 -14.914 2.857 1 98.62 97 SER A C 1
ATOM 777 O O . SER A 1 97 ? 5.801 -15.43 2.002 1 98.62 97 SER A O 1
ATOM 779 N N . GLY A 1 98 ? 7.801 -15.195 3.043 1 98.44 98 GLY A N 1
ATOM 780 C CA . GLY A 1 98 ? 8.477 -16.266 2.32 1 98.44 98 GLY A CA 1
ATOM 781 C C . GLY A 1 98 ? 9.977 -16.266 2.525 1 98.44 98 GLY A C 1
ATOM 782 O O . GLY A 1 98 ? 10.492 -15.57 3.402 1 98.44 98 GLY A O 1
ATOM 783 N N . LYS A 1 99 ? 10.547 -17.203 1.773 1 98.5 99 LYS A N 1
ATOM 784 C CA . LYS A 1 99 ? 12 -17.328 1.734 1 98.5 99 LYS A CA 1
ATOM 785 C C . LYS A 1 99 ? 12.516 -17.344 0.297 1 98.5 99 LYS A C 1
ATOM 787 O O . LYS A 1 99 ? 12.008 -18.094 -0.54 1 98.5 99 LYS A O 1
ATOM 792 N N . HIS A 1 100 ? 13.516 -16.547 0.059 1 95.75 100 HIS A N 1
ATOM 793 C CA . HIS A 1 100 ? 14.07 -16.438 -1.286 1 95.75 100 HIS A CA 1
ATOM 794 C C . HIS A 1 100 ? 14.977 -17.625 -1.605 1 95.75 100 HIS A C 1
ATOM 796 O O . HIS A 1 100 ? 16.141 -17.656 -1.181 1 95.75 100 HIS A O 1
ATOM 802 N N . VAL A 1 101 ? 14.477 -18.484 -2.541 1 98.12 101 VAL A N 1
ATOM 803 C CA . VAL A 1 101 ? 15.203 -19.734 -2.736 1 98.12 101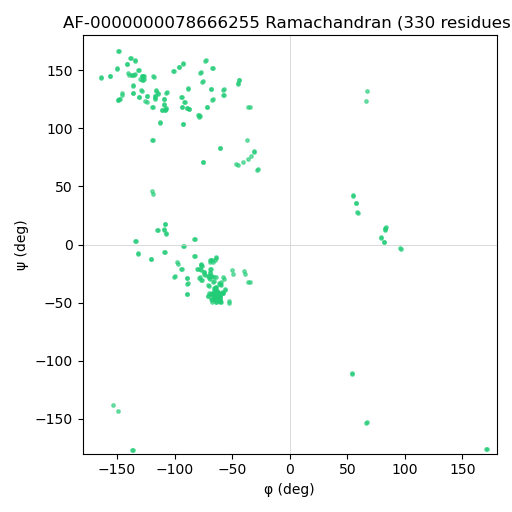 VAL A CA 1
ATOM 804 C C . VAL A 1 101 ? 15.43 -19.969 -4.23 1 98.12 101 VAL A C 1
ATOM 806 O O . VAL A 1 101 ? 16.094 -20.938 -4.617 1 98.12 101 VAL A O 1
ATOM 809 N N . GLY A 1 102 ? 14.859 -19.203 -5.043 1 96.25 102 GLY A N 1
ATOM 810 C CA . GLY A 1 102 ? 15 -19.328 -6.484 1 96.25 102 GLY A CA 1
ATOM 811 C C . GLY A 1 102 ? 15.203 -18.016 -7.191 1 96.25 102 GLY A C 1
ATOM 812 O O . GLY A 1 102 ? 15.328 -16.969 -6.543 1 96.25 102 GLY A O 1
ATOM 813 N N . ASN A 1 103 ? 15.266 -18.094 -8.508 1 88.56 103 ASN A N 1
ATOM 814 C CA . ASN A 1 103 ? 15.461 -16.875 -9.305 1 88.56 103 ASN A CA 1
ATOM 815 C C . ASN A 1 103 ? 14.25 -15.953 -9.227 1 88.56 103 ASN A C 1
ATOM 817 O O . ASN A 1 103 ? 13.109 -16.406 -9.391 1 88.56 103 ASN A O 1
ATOM 821 N N . PHE A 1 104 ? 14.484 -14.711 -8.828 1 86.44 104 PHE A N 1
ATOM 822 C CA . PHE A 1 104 ? 13.445 -13.695 -8.719 1 86.44 104 PHE A CA 1
ATOM 823 C C . PHE A 1 104 ? 13.734 -12.523 -9.648 1 86.44 104 PHE A C 1
ATOM 825 O O . PHE A 1 104 ? 14.352 -11.539 -9.242 1 86.44 104 PHE A O 1
ATOM 832 N N . PHE A 1 105 ? 13.211 -12.672 -10.859 1 76.44 105 PHE A N 1
ATOM 833 C CA . PHE A 1 105 ? 13.398 -11.664 -11.898 1 76.44 105 PHE A CA 1
ATOM 834 C C . PHE A 1 105 ? 14.875 -11.375 -12.117 1 76.44 105 PHE A C 1
ATOM 836 O O . PHE A 1 105 ? 15.297 -10.219 -12.156 1 76.44 105 PHE A O 1
ATOM 843 N N . GLY A 1 106 ? 15.664 -12.391 -12.125 1 73.88 106 GLY A N 1
ATOM 844 C CA . GLY A 1 106 ? 17.078 -12.273 -12.438 1 73.88 106 GLY A CA 1
ATOM 845 C C . GLY A 1 106 ? 17.953 -12.18 -11.203 1 73.88 106 GLY A C 1
ATOM 846 O O . GLY A 1 106 ? 19.188 -12.172 -11.305 1 73.88 106 GLY A O 1
ATOM 847 N N . ILE A 1 107 ? 17.359 -12.141 -10.078 1 77.44 107 ILE A N 1
ATOM 848 C CA . ILE A 1 107 ? 18.109 -12.094 -8.828 1 77.44 107 ILE A CA 1
ATOM 849 C C . ILE A 1 107 ? 18.297 -13.508 -8.281 1 77.44 107 ILE A C 1
ATOM 851 O O . ILE A 1 107 ? 17.312 -14.234 -8.086 1 77.44 107 ILE A O 1
ATOM 855 N N . ALA A 1 108 ? 19.562 -13.82 -8.008 1 85.19 108 ALA A N 1
ATOM 856 C CA . ALA A 1 108 ? 19.875 -15.125 -7.426 1 85.19 108 ALA A CA 1
ATOM 857 C C . ALA A 1 108 ? 19.312 -15.242 -6.012 1 85.19 108 ALA A C 1
ATOM 859 O O . ALA A 1 108 ? 19.156 -14.242 -5.309 1 85.19 108 ALA A O 1
ATOM 860 N N . PRO A 1 109 ? 19.031 -16.438 -5.641 1 92.62 109 PRO A N 1
ATOM 861 C CA . PRO A 1 109 ? 18.5 -16.641 -4.289 1 92.62 109 PRO A CA 1
ATOM 862 C C . PRO A 1 109 ? 19.438 -16.109 -3.203 1 92.62 109 PRO A C 1
ATOM 864 O O . PRO A 1 109 ? 20.641 -16.375 -3.24 1 92.62 109 PRO A O 1
ATOM 867 N N . THR A 1 110 ? 18.891 -15.398 -2.283 1 88.44 110 THR A N 1
ATOM 868 C CA . THR A 1 110 ? 19.672 -14.852 -1.172 1 88.44 110 THR A CA 1
ATOM 869 C C . THR A 1 110 ? 19.625 -15.789 0.032 1 88.44 110 THR A C 1
ATOM 871 O O . THR A 1 110 ? 20.438 -15.664 0.947 1 88.44 110 THR A O 1
ATOM 874 N N . GLY A 1 111 ? 18.625 -16.641 0.074 1 96.81 111 GLY A N 1
ATOM 875 C CA . GLY A 1 111 ? 18.422 -17.531 1.212 1 96.81 111 GLY A CA 1
ATOM 876 C C . GLY A 1 111 ? 17.766 -16.844 2.393 1 96.81 111 GLY A C 1
ATOM 877 O O . GLY A 1 111 ? 17.594 -17.453 3.449 1 96.81 111 GLY A O 1
ATOM 878 N N . ARG A 1 112 ? 17.344 -15.641 2.242 1 94.31 112 ARG A N 1
ATOM 879 C CA . ARG A 1 112 ? 16.797 -14.859 3.344 1 94.31 112 ARG A CA 1
ATOM 880 C C . ARG A 1 112 ? 15.266 -14.938 3.365 1 94.31 112 ARG A C 1
ATOM 882 O O . ARG A 1 112 ? 14.633 -15.109 2.32 1 94.31 112 ARG A O 1
ATOM 889 N N . SER A 1 113 ? 14.695 -14.773 4.566 1 97.75 113 SER A N 1
ATOM 890 C CA . SER A 1 113 ? 13.25 -14.688 4.75 1 97.75 113 SER A CA 1
ATOM 891 C C . SER A 1 113 ? 12.773 -13.234 4.719 1 97.75 113 SER A C 1
ATOM 893 O O . SER A 1 113 ? 13.57 -12.312 4.902 1 97.75 113 SER A O 1
ATOM 895 N N . PHE A 1 114 ? 11.547 -13.094 4.383 1 94.06 114 PHE A N 1
ATOM 896 C CA . PHE A 1 114 ? 10.961 -11.758 4.344 1 94.06 114 PHE A CA 1
ATOM 897 C C . PHE A 1 114 ? 9.531 -11.781 4.855 1 94.06 114 PHE A C 1
ATOM 899 O O . PHE A 1 114 ? 8.898 -12.836 4.918 1 94.06 114 PHE A O 1
ATOM 906 N N . SER A 1 115 ? 9.078 -10.68 5.328 1 96.94 115 SER A N 1
ATOM 907 C CA . SER A 1 115 ? 7.691 -10.359 5.66 1 96.94 115 SER A CA 1
ATOM 908 C C . SER A 1 115 ? 7.398 -8.883 5.43 1 96.94 115 SER A C 1
ATOM 910 O O . SER A 1 115 ? 8.141 -8.016 5.895 1 96.94 115 SER A O 1
ATOM 912 N N . TYR A 1 116 ? 6.391 -8.602 4.637 1 92.75 116 TYR A N 1
ATOM 913 C CA . TYR A 1 116 ? 6.012 -7.219 4.352 1 92.75 116 TYR A CA 1
ATOM 914 C C . TYR A 1 116 ? 4.512 -7.102 4.113 1 92.75 116 TYR A C 1
ATOM 916 O O . TYR A 1 116 ? 3.824 -8.109 3.934 1 92.75 116 TYR A O 1
ATOM 924 N N . GLN A 1 117 ? 4.031 -5.898 4.117 1 95.19 117 GLN A N 1
ATOM 925 C CA . GLN A 1 117 ? 2.613 -5.656 3.863 1 95.19 117 GLN A CA 1
ATOM 926 C C . GLN A 1 117 ? 2.383 -5.188 2.432 1 95.19 117 GLN A C 1
ATOM 928 O O . GLN A 1 117 ? 3.24 -4.52 1.847 1 95.19 117 GLN A O 1
ATOM 933 N N . ALA A 1 118 ? 1.239 -5.52 1.908 1 96.25 118 ALA A N 1
ATOM 934 C CA . ALA A 1 118 ? 0.816 -5.125 0.566 1 96.25 118 ALA A CA 1
ATOM 935 C C . ALA A 1 118 ? -0.702 -4.996 0.485 1 96.25 118 ALA A C 1
ATOM 937 O O . ALA A 1 118 ? -1.428 -5.645 1.244 1 96.25 118 ALA A O 1
ATOM 938 N N . VAL A 1 119 ? -1.082 -4.145 -0.393 1 96.88 119 VAL A N 1
ATOM 939 C CA . VAL A 1 119 ? -2.494 -4.02 -0.737 1 96.88 119 VAL A CA 1
ATOM 940 C C . VAL A 1 119 ? -2.707 -4.398 -2.201 1 96.88 119 VAL A C 1
ATOM 942 O O . VAL A 1 119 ? -1.94 -3.98 -3.072 1 96.88 119 VAL A O 1
ATOM 945 N N . HIS A 1 120 ? -3.668 -5.188 -2.41 1 97.75 120 HIS A N 1
ATOM 946 C CA . HIS A 1 120 ? -4.066 -5.605 -3.748 1 97.75 120 HIS A CA 1
ATOM 947 C C . HIS A 1 120 ? -5.484 -5.145 -4.07 1 97.75 120 HIS A C 1
ATOM 949 O O . HIS A 1 120 ? -6.41 -5.383 -3.291 1 97.75 120 HIS A O 1
ATOM 955 N N . ILE A 1 121 ? -5.617 -4.492 -5.168 1 96.56 121 ILE A N 1
ATOM 956 C CA . ILE A 1 121 ? -6.895 -3.967 -5.637 1 96.56 121 ILE A CA 1
ATOM 957 C C . ILE A 1 121 ? -7.348 -4.738 -6.875 1 96.56 121 ILE A C 1
ATOM 959 O O . ILE A 1 121 ? -6.688 -4.695 -7.914 1 96.56 121 ILE A O 1
ATOM 963 N N . HIS A 1 122 ? -8.461 -5.43 -6.73 1 98 122 HIS A N 1
ATOM 964 C CA . HIS A 1 122 ? -9.062 -6.168 -7.832 1 98 122 HIS A CA 1
ATOM 965 C C . HIS A 1 122 ? -10.352 -5.496 -8.305 1 98 122 HIS A C 1
ATOM 967 O O . HIS A 1 122 ? -11.234 -5.195 -7.5 1 98 122 HIS A O 1
ATOM 973 N N . ARG A 1 123 ? -10.406 -5.195 -9.586 1 97.5 123 ARG A N 1
ATOM 974 C CA . ARG A 1 123 ? -11.695 -4.852 -10.18 1 97.5 123 ARG A CA 1
ATOM 975 C C . ARG A 1 123 ? -12.422 -6.098 -10.672 1 97.5 123 ARG A C 1
ATOM 977 O O . ARG A 1 123 ? -11.812 -6.973 -11.297 1 97.5 123 ARG A O 1
ATOM 984 N N . ILE A 1 124 ? -13.695 -6.164 -10.359 1 97.81 124 ILE A N 1
ATOM 985 C CA . ILE A 1 124 ? -14.469 -7.371 -10.641 1 97.81 124 ILE A CA 1
ATOM 986 C C . ILE A 1 124 ? -15.688 -7.02 -11.492 1 97.81 124 ILE A C 1
ATOM 988 O O . ILE A 1 124 ? -16.391 -6.055 -11.203 1 97.81 124 ILE A O 1
ATOM 992 N N . ALA A 1 125 ? -15.852 -7.695 -12.555 1 96.5 125 ALA A N 1
ATOM 993 C CA . ALA A 1 125 ? -17 -7.578 -13.453 1 96.5 125 ALA A CA 1
ATOM 994 C C . ALA A 1 125 ? -17.5 -8.953 -13.875 1 96.5 125 ALA A C 1
ATOM 996 O O . ALA A 1 125 ? -16.719 -9.828 -14.242 1 96.5 125 ALA A O 1
ATOM 997 N N . ASN A 1 126 ? -18.828 -9.07 -13.703 1 94.62 126 ASN A N 1
ATOM 998 C CA . ASN A 1 126 ? -19.484 -10.305 -14.109 1 94.62 126 ASN A CA 1
ATOM 999 C C . ASN A 1 126 ? -18.875 -11.516 -13.406 1 94.62 126 ASN A C 1
ATOM 1001 O O . ASN A 1 126 ? -18.547 -12.523 -14.047 1 94.62 126 ASN A O 1
ATOM 1005 N N . GLY A 1 127 ? -18.516 -11.32 -12.227 1 96.19 127 GLY A N 1
ATOM 1006 C CA . GLY A 1 127 ? -18.094 -12.422 -11.375 1 96.19 127 GLY A CA 1
ATOM 1007 C C . GLY A 1 127 ? -16.641 -12.812 -11.578 1 96.19 127 GLY A C 1
ATOM 1008 O O . GLY A 1 127 ? -16.203 -13.867 -11.117 1 96.19 127 GLY A O 1
ATOM 1009 N N . LYS A 1 128 ? -15.859 -11.984 -12.273 1 98.56 128 LYS A N 1
ATOM 1010 C CA . LYS A 1 128 ? -14.453 -12.289 -12.539 1 98.56 128 LYS A CA 1
ATOM 1011 C C . LYS A 1 128 ? -13.578 -11.055 -12.336 1 98.56 128 LYS A C 1
ATOM 1013 O O . LYS A 1 128 ? -14.023 -9.93 -12.555 1 98.56 128 LYS A O 1
ATOM 1018 N N . VAL A 1 129 ? -12.367 -11.312 -11.852 1 98.75 129 VAL A N 1
ATOM 1019 C CA . VAL A 1 129 ? -11.406 -10.219 -11.781 1 98.75 129 VAL A CA 1
ATOM 1020 C C . VAL A 1 129 ? -10.992 -9.797 -13.188 1 98.75 129 VAL A C 1
ATOM 1022 O O . VAL A 1 129 ? -10.641 -10.641 -14.023 1 98.75 129 VAL A O 1
ATOM 1025 N N . VAL A 1 130 ? -10.992 -8.5 -13.414 1 98.31 130 VAL A N 1
ATOM 1026 C CA . VAL A 1 130 ? -10.68 -8.031 -14.758 1 98.31 130 VAL A CA 1
ATOM 1027 C C . VAL A 1 130 ? -9.453 -7.117 -14.719 1 98.31 130 VAL A C 1
ATOM 1029 O O . VAL A 1 130 ? -8.859 -6.812 -15.75 1 98.31 130 VAL A O 1
ATOM 1032 N N . GLU A 1 131 ? -9.062 -6.699 -13.516 1 97.19 131 GLU A N 1
ATOM 1033 C CA . GLU A 1 131 ? -7.934 -5.781 -13.352 1 97.19 131 GLU A CA 1
ATOM 1034 C C . GLU A 1 131 ? -7.32 -5.906 -11.961 1 97.19 131 GLU A C 1
ATOM 1036 O O . GLU A 1 131 ? -8.031 -6.141 -10.984 1 97.19 131 GLU A O 1
ATOM 1041 N N . HIS A 1 132 ? -5.992 -5.746 -11.922 1 96.75 132 HIS A N 1
ATOM 1042 C CA . HIS A 1 132 ? -5.27 -5.801 -10.656 1 96.75 132 HIS A CA 1
ATOM 1043 C C . HIS A 1 132 ? -4.238 -4.684 -10.562 1 96.75 132 HIS A C 1
ATOM 1045 O O . HIS A 1 132 ? -3.549 -4.387 -11.539 1 96.75 132 HIS A O 1
ATOM 1051 N N . ARG A 1 133 ? -4.176 -4.062 -9.398 1 94.56 133 ARG A N 1
ATOM 1052 C CA . ARG A 1 133 ? -3.107 -3.166 -8.969 1 94.56 133 ARG A CA 1
ATOM 1053 C C . ARG A 1 133 ? -2.621 -3.521 -7.57 1 94.56 133 ARG A C 1
ATOM 1055 O O . ARG A 1 133 ? -3.387 -4.047 -6.758 1 94.56 133 ARG A O 1
ATOM 1062 N N . SER A 1 134 ? -1.392 -3.24 -7.359 1 95.19 134 SER A N 1
ATOM 1063 C CA . SER A 1 134 ? -0.899 -3.479 -6.004 1 95.19 134 SER A CA 1
ATOM 1064 C C . SER A 1 134 ? -0.059 -2.307 -5.508 1 95.19 134 SER A C 1
ATOM 1066 O O . SER A 1 134 ? 0.546 -1.588 -6.305 1 95.19 134 SER A O 1
ATOM 1068 N N . ILE A 1 135 ? -0.126 -2.057 -4.305 1 93.81 135 ILE A N 1
ATOM 1069 C CA . ILE A 1 135 ? 0.755 -1.183 -3.539 1 93.81 135 ILE A CA 1
ATOM 1070 C C . ILE A 1 135 ? 1.453 -1.986 -2.445 1 93.81 135 ILE A C 1
ATOM 1072 O O . ILE A 1 135 ? 0.801 -2.514 -1.541 1 93.81 135 ILE A O 1
ATOM 1076 N N . ARG A 1 136 ? 2.805 -2.031 -2.545 1 93.5 136 ARG A N 1
ATOM 1077 C CA . ARG A 1 136 ? 3.578 -2.949 -1.715 1 93.5 136 ARG A CA 1
ATOM 1078 C C . ARG A 1 136 ? 4.691 -2.213 -0.979 1 93.5 136 ARG A C 1
ATOM 1080 O O . ARG A 1 136 ? 5.297 -1.285 -1.521 1 93.5 136 ARG A O 1
ATOM 1087 N N . ASP A 1 137 ? 4.934 -2.695 0.243 1 90.31 137 ASP A N 1
ATOM 1088 C CA . ASP A 1 137 ? 6.117 -2.221 0.951 1 90.31 137 ASP A CA 1
ATOM 1089 C C . ASP A 1 137 ? 7.387 -2.855 0.384 1 90.31 137 ASP A C 1
ATOM 1091 O O . ASP A 1 137 ? 8.062 -3.619 1.073 1 90.31 137 ASP A O 1
ATOM 1095 N N . ASP A 1 138 ? 7.734 -2.438 -0.793 1 87.62 138 ASP A N 1
ATOM 1096 C CA . ASP A 1 138 ? 8.844 -3.043 -1.522 1 87.62 138 ASP A CA 1
ATOM 1097 C C . ASP A 1 138 ? 10.188 -2.686 -0.881 1 87.62 138 ASP A C 1
ATOM 1099 O O . ASP A 1 138 ? 11.148 -3.445 -0.983 1 87.62 138 ASP A O 1
ATOM 1103 N N . LEU A 1 139 ? 10.195 -1.559 -0.238 1 84.06 139 LEU A N 1
ATOM 1104 C CA . LEU A 1 139 ? 11.445 -1.222 0.438 1 84.06 139 LEU A CA 1
ATOM 1105 C C . LEU A 1 139 ? 11.75 -2.225 1.546 1 84.06 139 LEU A C 1
ATOM 1107 O O . LEU A 1 139 ? 12.867 -2.736 1.636 1 84.06 139 LEU A O 1
ATOM 1111 N N . ARG A 1 140 ? 10.781 -2.498 2.395 1 85.06 140 ARG A N 1
ATOM 1112 C CA . ARG A 1 140 ? 10.961 -3.49 3.451 1 85.06 140 ARG A CA 1
ATOM 1113 C C . ARG A 1 140 ? 11.32 -4.852 2.867 1 85.06 140 ARG A C 1
ATOM 1115 O O . ARG A 1 140 ? 12.211 -5.531 3.371 1 85.06 140 ARG A O 1
ATOM 1122 N N . PHE A 1 141 ? 10.656 -5.18 1.827 1 88.25 141 PHE A N 1
ATOM 1123 C CA . PHE A 1 141 ? 10.891 -6.445 1.146 1 88.25 141 PHE A CA 1
ATOM 1124 C C . PHE A 1 141 ? 12.328 -6.539 0.654 1 88.25 141 PHE A C 1
ATOM 1126 O O . PHE A 1 141 ? 13.047 -7.477 1.004 1 88.25 141 PHE A O 1
ATOM 1133 N N . MET A 1 142 ? 12.781 -5.527 -0.015 1 83.69 142 MET A N 1
ATOM 1134 C CA . MET A 1 142 ? 14.109 -5.543 -0.616 1 83.69 142 MET A CA 1
ATOM 1135 C C . MET A 1 142 ? 15.188 -5.473 0.456 1 83.69 142 MET A C 1
ATOM 1137 O O . MET A 1 142 ? 16.25 -6.074 0.312 1 83.69 142 MET A O 1
ATOM 1141 N N . MET A 1 143 ? 14.914 -4.754 1.473 1 82.06 143 MET A N 1
ATOM 1142 C CA . MET A 1 143 ? 15.867 -4.688 2.576 1 82.06 143 MET A CA 1
ATOM 1143 C C . MET A 1 143 ? 16.031 -6.051 3.238 1 82.06 143 MET A C 1
ATOM 1145 O O . MET A 1 143 ? 17.141 -6.48 3.525 1 82.06 143 MET A O 1
ATOM 1149 N N . GLN A 1 144 ? 14.984 -6.738 3.43 1 87.31 144 GLN A N 1
ATOM 1150 C CA . GLN A 1 144 ? 15.039 -8.055 4.066 1 87.31 144 GLN A CA 1
ATOM 1151 C C . GLN A 1 144 ? 15.742 -9.07 3.178 1 87.31 144 GLN A C 1
ATOM 1153 O O . GLN A 1 144 ? 16.391 -9.992 3.678 1 87.31 144 GLN A O 1
ATOM 1158 N N . LEU A 1 145 ? 15.68 -8.82 1.85 1 86.5 145 LEU A N 1
ATOM 1159 C CA . LEU A 1 145 ? 16.359 -9.703 0.914 1 86.5 145 LEU A CA 1
ATOM 1160 C C . LEU A 1 145 ? 17.844 -9.328 0.797 1 86.5 145 LEU A C 1
ATOM 1162 O O . LEU A 1 145 ? 18.625 -10.055 0.186 1 86.5 145 LEU A O 1
ATOM 1166 N N . GLY A 1 146 ? 18.188 -8.219 1.354 1 78.56 146 GLY A N 1
ATOM 1167 C CA . GLY A 1 146 ? 19.562 -7.77 1.312 1 78.56 146 GLY A CA 1
ATOM 1168 C C . GLY A 1 146 ? 19.922 -7.047 0.027 1 78.56 146 GLY A C 1
ATOM 1169 O O . GLY A 1 146 ? 21.094 -6.895 -0.302 1 78.56 146 GLY A O 1
ATOM 1170 N N . LEU A 1 147 ? 18.891 -6.68 -0.693 1 76.81 147 LEU A N 1
ATOM 1171 C CA . LEU A 1 147 ? 19.125 -6.059 -1.994 1 76.81 147 LEU A CA 1
ATOM 1172 C C . LEU A 1 147 ? 19.25 -4.547 -1.86 1 76.81 147 LEU A C 1
ATOM 1174 O O . LEU A 1 147 ? 19.766 -3.881 -2.762 1 76.81 147 LEU A O 1
ATOM 1178 N N . VAL A 1 148 ? 18.594 -4.012 -0.859 1 70.62 148 VAL A N 1
ATOM 1179 C CA . VAL A 1 148 ? 18.75 -2.605 -0.501 1 70.62 148 VAL A CA 1
ATOM 1180 C C . VAL A 1 148 ? 19.438 -2.484 0.857 1 70.62 148 VAL A C 1
ATOM 1182 O O . VAL A 1 148 ? 19.047 -3.164 1.813 1 70.62 148 VAL A O 1
ATOM 1185 N N . GLY A 1 149 ? 20.469 -2.199 1.044 1 59.06 149 GLY A N 1
ATOM 1186 C CA . GLY A 1 149 ? 21.188 -2.107 2.301 1 59.06 149 GLY A CA 1
ATOM 1187 C C . GLY A 1 149 ? 22.266 -1.034 2.295 1 59.06 149 GLY A C 1
ATOM 1188 O O . GLY A 1 149 ? 22.234 -0.121 1.467 1 59.06 149 GLY A O 1
ATOM 1189 N N . PRO A 1 150 ? 23.391 -1.474 3.025 1 48.34 150 PRO A N 1
ATOM 1190 C CA . PRO A 1 150 ? 24.547 -0.679 3.457 1 48.34 150 PRO A CA 1
ATOM 1191 C C . PRO A 1 150 ? 25.156 0.136 2.32 1 48.34 150 PRO A C 1
ATOM 1193 O O . PRO A 1 150 ? 26.031 0.981 2.561 1 48.34 150 PRO A O 1
ATOM 1196 N N . GLY A 1 151 ? 24.906 -0.273 1.299 1 47.16 151 GLY A N 1
ATOM 1197 C CA . GLY A 1 151 ? 25.75 0.586 0.475 1 47.16 151 GLY A CA 1
ATOM 1198 C C . GLY A 1 151 ? 25.328 2.045 0.524 1 47.16 151 GLY A C 1
ATOM 1199 O O . GLY A 1 151 ? 25.984 2.902 -0.072 1 47.16 151 GLY A O 1
ATOM 1200 N N . SER A 1 152 ? 24.109 2.193 1.086 1 48.56 152 SER A N 1
ATOM 1201 C CA . SER A 1 152 ? 23.797 3.57 1.461 1 48.56 152 SER A CA 1
ATOM 1202 C C . SER A 1 152 ? 23.547 3.693 2.961 1 48.56 152 SER A C 1
ATOM 1204 O O . SER A 1 152 ? 22.453 4.066 3.387 1 48.56 152 SER A O 1
ATOM 1206 N N . PRO A 1 153 ? 24.5 3.027 3.822 1 52.34 153 PRO A N 1
ATOM 1207 C CA . PRO A 1 153 ? 24.391 2.975 5.281 1 52.34 153 PRO A CA 1
ATOM 1208 C C . PRO A 1 153 ? 23.891 4.289 5.883 1 52.34 153 PRO A C 1
ATOM 1210 O O . PRO A 1 153 ? 23.297 4.293 6.965 1 52.34 153 PRO A O 1
ATOM 1213 N N . GLN A 1 154 ? 24.156 5.273 5.137 1 52.88 154 GLN A N 1
ATOM 1214 C CA . GLN A 1 154 ? 23.797 6.578 5.688 1 52.88 154 GLN A CA 1
ATOM 1215 C C . GLN A 1 154 ? 22.281 6.73 5.812 1 52.88 154 GLN A C 1
ATOM 1217 O O . GLN A 1 154 ? 21.812 7.559 6.59 1 52.88 154 GLN A O 1
ATOM 1222 N N . TYR A 1 155 ? 21.578 5.844 5.137 1 54.78 155 TYR A N 1
ATOM 1223 C CA . TYR A 1 155 ? 20.141 6.062 5.168 1 54.78 155 TYR A CA 1
ATOM 1224 C C . TYR A 1 155 ? 19.453 5.004 6.023 1 54.78 155 TYR A C 1
ATOM 1226 O O . TYR A 1 155 ? 18.25 5.102 6.289 1 54.78 155 TYR A O 1
ATOM 1234 N N . ALA A 1 156 ? 20.188 3.994 6.488 1 59.38 156 ALA A N 1
ATOM 1235 C CA . ALA A 1 156 ? 19.609 2.904 7.27 1 59.38 156 ALA A CA 1
ATOM 1236 C C . ALA A 1 156 ? 18.812 3.443 8.453 1 59.38 156 ALA A C 1
ATOM 1238 O O . ALA A 1 156 ? 17.672 3.031 8.68 1 59.38 156 ALA A O 1
ATOM 1239 N N . PRO A 1 157 ? 19.375 4.391 9.266 1 54.5 157 PRO A N 1
ATOM 1240 C CA . PRO A 1 157 ? 18.594 4.883 10.398 1 54.5 157 PRO A CA 1
ATOM 1241 C C . PRO A 1 157 ? 17.281 5.543 9.961 1 54.5 157 PRO A C 1
ATOM 1243 O O . PRO A 1 157 ? 16.266 5.402 10.633 1 54.5 157 PRO A O 1
ATOM 1246 N N . LEU A 1 158 ? 17.328 6.16 8.859 1 53.12 158 LEU A N 1
ATOM 1247 C CA . LEU A 1 158 ? 16.156 6.852 8.344 1 53.12 158 LEU A CA 1
ATOM 1248 C C . LEU A 1 158 ? 15.055 5.859 7.961 1 53.12 158 LEU A C 1
ATOM 1250 O O . LEU A 1 158 ? 13.883 6.07 8.281 1 53.12 158 LEU A O 1
ATOM 1254 N N . PHE A 1 159 ? 15.547 4.895 7.258 1 58.97 159 PHE A N 1
ATOM 1255 C CA . PHE A 1 159 ? 14.57 3.9 6.824 1 58.97 159 PHE A CA 1
ATOM 1256 C C . PHE A 1 159 ? 13.906 3.232 8.023 1 58.97 159 PHE A C 1
ATOM 1258 O O . PHE A 1 159 ? 12.703 2.959 8 1 58.97 159 PHE A O 1
ATOM 1265 N N . GLU A 1 160 ? 14.656 3.072 9.07 1 57.75 160 GLU A N 1
ATOM 1266 C CA . GLU A 1 160 ? 14.094 2.512 10.297 1 57.75 160 GLU A CA 1
ATOM 1267 C C . GLU A 1 160 ? 13.039 3.439 10.891 1 57.75 160 GLU A C 1
ATOM 1269 O O . GLU A 1 160 ? 11.992 2.982 11.344 1 57.75 160 GLU A O 1
ATOM 1274 N N . VAL A 1 161 ? 13.367 4.734 10.914 1 51.34 161 VAL A N 1
ATOM 1275 C CA . VAL A 1 161 ? 12.445 5.715 11.469 1 51.34 161 VAL A CA 1
ATOM 1276 C C . VAL A 1 161 ? 11.211 5.832 10.578 1 51.34 161 VAL A C 1
ATOM 1278 O O . VAL A 1 161 ? 10.078 5.801 11.062 1 51.34 161 VAL A O 1
ATOM 1281 N N . TRP A 1 162 ? 11.445 5.988 9.289 1 53.38 162 TRP A N 1
ATOM 1282 C CA . TRP A 1 162 ? 10.383 6.18 8.312 1 53.38 162 TRP A CA 1
ATOM 1283 C C . TRP A 1 162 ? 9.461 4.961 8.266 1 53.38 162 TRP A C 1
ATOM 1285 O O . TRP A 1 162 ? 8.242 5.102 8.156 1 53.38 162 TRP A O 1
ATOM 1295 N N . LYS A 1 163 ? 10.086 3.77 8.297 1 57.34 163 LYS A N 1
ATOM 1296 C CA . LYS A 1 163 ? 9.297 2.549 8.172 1 57.34 163 LYS A CA 1
ATOM 1297 C C . LYS A 1 163 ? 8.688 2.152 9.516 1 57.34 163 LYS A C 1
ATOM 1299 O O . LYS A 1 163 ? 7.793 1.307 9.57 1 57.34 163 LYS A O 1
ATOM 1304 N N . GLY A 1 164 ? 8.852 2.975 10.602 1 47.78 164 GLY A N 1
ATOM 1305 C CA . GLY A 1 164 ? 8.438 2.533 11.93 1 47.78 164 GLY A CA 1
ATOM 1306 C C . GLY A 1 164 ? 9.258 1.369 12.453 1 47.78 164 GLY A C 1
ATOM 1307 O O . GLY A 1 164 ? 9.797 0.583 11.672 1 47.78 164 GLY A O 1
ATOM 1308 N N . ALA A 1 165 ? 10.023 1.286 13.711 1 43.75 165 ALA A N 1
ATOM 1309 C CA . ALA A 1 165 ? 10.953 0.33 14.305 1 43.75 165 ALA A CA 1
ATOM 1310 C C . ALA A 1 165 ? 10.539 -1.105 13.992 1 43.75 165 ALA A C 1
ATOM 1312 O O . ALA A 1 165 ? 9.398 -1.497 14.25 1 43.75 165 ALA A O 1
ATOM 1313 N N . ILE A 1 166 ? 10.984 -1.74 12.875 1 32.69 166 ILE A N 1
ATOM 1314 C CA . ILE A 1 166 ? 11.008 -3.199 12.852 1 32.69 166 ILE A CA 1
ATOM 1315 C C . ILE A 1 166 ? 11.312 -3.729 14.25 1 32.69 166 ILE A C 1
ATOM 1317 O O . ILE A 1 166 ? 12.383 -3.459 14.805 1 32.69 166 ILE A O 1
ATOM 1321 N N . ARG A 1 167 ? 10.414 -3.789 15.32 1 29.83 167 ARG A N 1
ATOM 1322 C CA . ARG A 1 167 ? 10.953 -4.719 16.312 1 29.83 167 ARG A CA 1
ATOM 1323 C C . ARG A 1 167 ? 11.227 -6.082 15.688 1 29.83 167 ARG A C 1
ATOM 1325 O O . ARG A 1 167 ? 10.492 -6.531 14.805 1 29.83 167 ARG A O 1
ATOM 1332 N N . MET B 1 1 ? -38.5 7.887 20.375 1 24.78 1 MET B N 1
ATOM 1333 C CA . MET B 1 1 ? -37.5 8.648 19.625 1 24.78 1 MET B CA 1
ATOM 1334 C C . MET B 1 1 ? -36.5 7.715 18.953 1 24.78 1 MET B C 1
ATOM 1336 O O . MET B 1 1 ? -35.781 6.988 19.625 1 24.78 1 MET B O 1
ATOM 1340 N N . LYS B 1 2 ? -36.938 6.848 18.016 1 34.25 2 LYS B N 1
ATOM 1341 C CA . LYS B 1 2 ? -36.281 5.719 17.359 1 34.25 2 LYS B CA 1
ATOM 1342 C C . LYS B 1 2 ? -34.844 6.082 16.906 1 34.25 2 LYS B C 1
ATOM 1344 O O . LYS B 1 2 ? -34.688 7 16.109 1 34.25 2 LYS B O 1
ATOM 1349 N N . HIS B 1 3 ? -33.812 6.316 17.688 1 38.84 3 HIS B N 1
ATOM 1350 C CA . HIS B 1 3 ? -32.375 6.512 17.547 1 38.84 3 HIS B CA 1
ATOM 1351 C C . HIS B 1 3 ? -31.828 5.793 16.312 1 38.84 3 HIS B C 1
ATOM 1353 O O . HIS B 1 3 ? -31.688 4.566 16.312 1 38.84 3 HIS B O 1
ATOM 1359 N N . GLY B 1 4 ? -32.094 6.031 15.141 1 44.5 4 GLY B N 1
ATOM 1360 C CA . GLY B 1 4 ? -32.188 5.426 13.82 1 44.5 4 GLY B CA 1
ATOM 1361 C C . GLY B 1 4 ? -30.859 4.848 13.336 1 44.5 4 GLY B C 1
ATOM 1362 O O . GLY B 1 4 ? -29.844 5.547 13.289 1 44.5 4 GLY B O 1
ATOM 1363 N N . MET B 1 5 ? -30.453 3.672 13.695 1 50.66 5 MET B N 1
ATOM 1364 C CA . MET B 1 5 ? -29.312 2.832 13.32 1 50.66 5 MET B CA 1
ATOM 1365 C C . MET B 1 5 ? -28.906 3.092 11.875 1 50.66 5 MET B C 1
ATOM 1367 O O . MET B 1 5 ? -29.672 2.838 10.945 1 50.66 5 MET B O 1
ATOM 1371 N N . SER B 1 6 ? -28.141 4.219 11.695 1 65.06 6 SER B N 1
ATOM 1372 C CA . SER B 1 6 ? -27.625 4.484 10.352 1 65.06 6 SER B CA 1
ATOM 1373 C C . SER B 1 6 ? -27.25 3.188 9.633 1 65.06 6 SER B C 1
ATOM 1375 O O . SER B 1 6 ? -26.734 2.256 10.25 1 65.06 6 SER B O 1
ATOM 1377 N N . SER B 1 7 ? -27.828 2.836 8.562 1 79.69 7 SER B N 1
ATOM 1378 C CA . SER B 1 7 ? -27.516 1.677 7.734 1 79.69 7 SER B CA 1
ATOM 1379 C C . SER B 1 7 ? -26 1.534 7.531 1 79.69 7 SER B C 1
ATOM 1381 O O . SER B 1 7 ? -25.25 2.479 7.773 1 79.69 7 SER B O 1
ATOM 1383 N N . LEU B 1 8 ? -25.625 0.353 7.613 1 81.31 8 LEU B N 1
ATOM 1384 C CA . LEU B 1 8 ? -24.219 0.084 7.305 1 81.31 8 LEU B CA 1
ATOM 1385 C C . LEU B 1 8 ? -23.719 1.005 6.195 1 81.31 8 LEU B C 1
ATOM 1387 O O . LEU B 1 8 ? -22.578 1.485 6.246 1 81.31 8 LEU B O 1
ATOM 1391 N N . GLU B 1 9 ? -24.562 1.338 5.324 1 82.62 9 GLU B N 1
ATOM 1392 C CA . GLU B 1 9 ? -24.203 2.219 4.219 1 82.62 9 GLU B CA 1
ATOM 1393 C C . GLU B 1 9 ? -23.953 3.643 4.707 1 82.62 9 GLU B C 1
ATOM 1395 O O . GLU B 1 9 ? -23.031 4.312 4.23 1 82.62 9 GLU B O 1
ATOM 1400 N N . GLU B 1 10 ? -24.781 4.094 5.605 1 88 10 GLU B N 1
ATOM 1401 C CA . GLU B 1 10 ? -24.625 5.438 6.148 1 88 10 GLU B CA 1
ATOM 1402 C C . GLU B 1 10 ? -23.328 5.551 6.957 1 88 10 GLU B C 1
ATOM 1404 O O . GLU B 1 10 ? -22.641 6.574 6.906 1 88 10 GLU B O 1
ATOM 1409 N N . ILE B 1 11 ? -23.047 4.527 7.66 1 89.38 11 ILE B N 1
ATOM 1410 C CA . ILE B 1 11 ? -21.828 4.492 8.453 1 89.38 11 ILE B CA 1
ATOM 1411 C C . ILE B 1 11 ? -20.609 4.527 7.523 1 89.38 11 ILE B C 1
ATOM 1413 O O . ILE B 1 11 ? -19.656 5.27 7.766 1 89.38 11 ILE B O 1
ATOM 1417 N N . GLU B 1 12 ? -20.641 3.811 6.461 1 89.44 12 GLU B N 1
ATOM 1418 C CA . GLU B 1 12 ? -19.547 3.764 5.496 1 89.44 12 GLU B CA 1
ATOM 1419 C C . GLU B 1 12 ? -19.344 5.121 4.828 1 89.44 12 GLU B C 1
ATOM 1421 O O . GLU B 1 12 ? -18.203 5.562 4.656 1 89.44 12 GLU B O 1
ATOM 1426 N N . LYS B 1 13 ? -20.422 5.758 4.492 1 92.19 13 LYS B N 1
ATOM 1427 C CA . LYS B 1 13 ? -20.328 7.09 3.902 1 92.19 13 LYS B CA 1
ATOM 1428 C C . LYS B 1 13 ? -19.734 8.094 4.883 1 92.19 13 LYS B C 1
ATOM 1430 O O . LYS B 1 13 ? -18.922 8.938 4.496 1 92.19 13 LYS B O 1
ATOM 1435 N N . GLN B 1 14 ? -20.125 7.977 6.09 1 95.31 14 GLN B N 1
ATOM 1436 C CA . GLN B 1 14 ? -19.578 8.844 7.129 1 95.31 14 GLN B CA 1
ATOM 1437 C C . GLN B 1 14 ? -18.078 8.586 7.332 1 95.31 14 GLN B C 1
ATOM 1439 O O . GLN B 1 14 ? -17.297 9.531 7.477 1 95.31 14 GLN B O 1
ATOM 1444 N N . ASN B 1 15 ? -17.719 7.324 7.305 1 95.75 15 ASN B N 1
ATOM 1445 C CA . ASN B 1 15 ? -16.312 6.977 7.484 1 95.75 15 ASN B CA 1
ATOM 1446 C C . ASN B 1 15 ? -15.445 7.512 6.344 1 95.75 15 ASN B C 1
ATOM 1448 O O . ASN B 1 15 ? -14.328 7.984 6.574 1 95.75 15 ASN B O 1
ATOM 1452 N N . ILE B 1 16 ? -16 7.457 5.188 1 96.44 16 ILE B N 1
ATOM 1453 C CA . ILE B 1 16 ? -15.297 7.988 4.031 1 96.44 16 ILE B CA 1
ATOM 1454 C C . ILE B 1 16 ? -15.125 9.5 4.18 1 96.44 16 ILE B C 1
ATOM 1456 O O . ILE B 1 16 ? -14.039 10.031 3.924 1 96.44 16 ILE B O 1
ATOM 1460 N N . ARG B 1 17 ? -16.141 10.164 4.637 1 97.69 17 ARG B N 1
ATOM 1461 C CA . ARG B 1 17 ? -16.062 11.609 4.848 1 97.69 17 ARG B CA 1
ATOM 1462 C C . ARG B 1 17 ? -15.023 11.953 5.898 1 97.69 17 ARG B C 1
ATOM 1464 O O . ARG B 1 17 ? -14.273 12.922 5.738 1 97.69 17 ARG B O 1
ATOM 1471 N N . ILE B 1 18 ? -14.984 11.188 6.914 1 98.19 18 ILE B N 1
ATOM 1472 C CA . ILE B 1 18 ? -14.031 11.43 7.988 1 98.19 18 ILE B CA 1
ATOM 1473 C C . ILE B 1 18 ? -12.602 11.219 7.477 1 98.19 18 ILE B C 1
ATOM 1475 O O . ILE B 1 18 ? -11.719 12.031 7.738 1 98.19 18 ILE B O 1
ATOM 1479 N N . ALA B 1 19 ? -12.359 10.148 6.73 1 98.31 19 ALA B N 1
ATOM 1480 C CA . ALA B 1 19 ? -11.047 9.922 6.137 1 98.31 19 ALA B CA 1
ATOM 1481 C C . ALA B 1 19 ? -10.641 11.078 5.234 1 98.31 19 ALA B C 1
ATOM 1483 O O . ALA B 1 19 ? -9.492 11.523 5.262 1 98.31 19 ALA B O 1
ATOM 1484 N N . ARG B 1 20 ? -11.57 11.539 4.492 1 98.56 20 ARG B N 1
ATOM 1485 C CA . ARG B 1 20 ? -11.289 12.625 3.564 1 98.56 20 ARG B CA 1
ATOM 1486 C C . ARG B 1 20 ? -10.938 13.906 4.312 1 98.56 20 ARG B C 1
ATOM 1488 O O . ARG B 1 20 ? -10.094 14.688 3.855 1 98.56 20 ARG B O 1
ATOM 1495 N N . ARG B 1 21 ? -11.5 14.125 5.488 1 98.44 21 ARG B N 1
ATOM 1496 C CA . ARG B 1 21 ? -11.148 15.281 6.312 1 98.44 21 ARG B CA 1
ATOM 1497 C C . ARG B 1 21 ? -9.695 15.211 6.754 1 98.44 21 ARG B C 1
ATOM 1499 O O . ARG B 1 21 ? -9.016 16.234 6.84 1 98.44 21 ARG B O 1
ATOM 1506 N N . VAL B 1 22 ? -9.273 14.031 7.012 1 98.62 22 VAL B N 1
ATOM 1507 C CA . VAL B 1 22 ? -7.879 13.859 7.387 1 98.62 22 VAL B CA 1
ATOM 1508 C C . VAL B 1 22 ? -6.973 14.328 6.246 1 98.62 22 VAL B C 1
ATOM 1510 O O . VAL B 1 22 ? -6.07 15.141 6.457 1 98.62 22 VAL B O 1
ATOM 1513 N N . PHE B 1 23 ? -7.254 13.883 5.09 1 98.62 23 PHE B N 1
ATOM 1514 C CA . PHE B 1 23 ? -6.375 14.18 3.967 1 98.62 23 PHE B CA 1
ATOM 1515 C C . PHE B 1 23 ? -6.52 15.633 3.533 1 98.62 23 PHE B C 1
ATOM 1517 O O . PHE B 1 23 ? -5.57 16.234 3.02 1 98.62 23 PHE B O 1
ATOM 1524 N N . GLU B 1 24 ? -7.699 16.234 3.799 1 98.56 24 GLU B N 1
ATOM 1525 C CA . GLU B 1 24 ? -7.82 17.672 3.6 1 98.56 24 GLU B CA 1
ATOM 1526 C C . GLU B 1 24 ? -6.863 18.438 4.504 1 98.56 24 GLU B C 1
ATOM 1528 O O . GLU B 1 24 ? -6.219 19.406 4.066 1 98.56 24 GLU B O 1
ATOM 1533 N N . ALA B 1 25 ? -6.754 18.016 5.719 1 98.62 25 ALA B N 1
ATOM 1534 C CA . ALA B 1 25 ? -5.812 18.641 6.641 1 98.62 25 ALA B CA 1
ATOM 1535 C C . ALA B 1 25 ? -4.375 18.469 6.16 1 98.62 25 ALA B C 1
ATOM 1537 O O . ALA B 1 25 ? -3.57 19.406 6.23 1 98.62 25 ALA B O 1
ATOM 1538 N N . PHE B 1 26 ? -4.047 17.312 5.641 1 98.5 26 PHE B N 1
ATOM 1539 C CA . PHE B 1 26 ? -2.717 17.062 5.105 1 98.5 26 PHE B CA 1
ATOM 1540 C C . PHE B 1 26 ? -2.441 17.953 3.898 1 98.5 26 PHE B C 1
ATOM 1542 O O . PHE B 1 26 ? -1.345 18.5 3.76 1 98.5 26 PHE B O 1
ATOM 1549 N N . ASN B 1 27 ? -3.412 18.141 3.045 1 98.69 27 ASN B N 1
ATOM 1550 C CA . ASN B 1 27 ? -3.229 18.859 1.791 1 98.69 27 ASN B CA 1
ATOM 1551 C C . ASN B 1 27 ? -3.17 20.359 2.014 1 98.69 27 ASN B C 1
ATOM 1553 O O . ASN B 1 27 ? -2.432 21.078 1.325 1 98.69 27 ASN B O 1
ATOM 1557 N N . THR B 1 28 ? -3.85 20.844 3.006 1 98.19 28 THR B N 1
ATOM 1558 C CA . THR B 1 28 ? -3.943 22.281 3.201 1 98.19 28 THR B CA 1
ATOM 1559 C C . THR B 1 28 ? -2.971 22.75 4.281 1 98.19 28 THR B C 1
ATOM 1561 O O . THR B 1 28 ? -2.604 23.922 4.328 1 98.19 28 THR B O 1
ATOM 1564 N N . GLY B 1 29 ? -2.693 21.844 5.16 1 98.06 29 GLY B N 1
ATOM 1565 C CA . GLY B 1 29 ? -1.917 22.234 6.328 1 98.06 29 GLY B CA 1
ATOM 1566 C C . GLY B 1 29 ? -2.754 22.875 7.418 1 98.06 29 GLY B C 1
ATOM 1567 O O . GLY B 1 29 ? -2.229 23.266 8.461 1 98.06 29 GLY B O 1
ATOM 1568 N N . ASP B 1 30 ? -4.031 22.953 7.191 1 98.31 30 ASP B N 1
ATOM 1569 C CA . ASP B 1 30 ? -4.926 23.516 8.203 1 98.31 30 ASP B CA 1
ATOM 1570 C C . ASP B 1 30 ? -5.238 22.5 9.289 1 98.31 30 ASP B C 1
ATOM 1572 O O . ASP B 1 30 ? -5.984 21.547 9.055 1 98.31 30 ASP B O 1
ATOM 1576 N N . VAL B 1 31 ? -4.742 22.734 10.461 1 98.19 31 VAL B N 1
ATOM 1577 C CA . VAL B 1 31 ? -4.867 21.75 11.531 1 98.19 31 VAL B CA 1
ATOM 1578 C C . VAL B 1 31 ? -5.855 22.266 12.578 1 98.19 31 VAL B C 1
ATOM 1580 O O . VAL B 1 31 ? -5.98 21.672 13.656 1 98.19 31 VAL B O 1
ATOM 1583 N N . SER B 1 32 ? -6.578 23.281 12.273 1 98.19 32 SER B N 1
ATOM 1584 C CA . SER B 1 32 ? -7.422 23.938 13.266 1 98.19 32 SER B CA 1
ATOM 1585 C C . SER B 1 32 ? -8.586 23.047 13.68 1 98.19 32 SER B C 1
ATOM 1587 O O . SER B 1 32 ? -9.102 23.172 14.797 1 98.19 32 SER B O 1
ATOM 1589 N N . LYS B 1 33 ? -8.977 22.109 12.836 1 97.62 33 LYS B N 1
ATOM 1590 C CA . LYS B 1 33 ? -10.172 21.328 13.109 1 97.62 33 LYS B CA 1
ATOM 1591 C C . LYS B 1 33 ? -9.828 19.859 13.32 1 97.62 33 LYS B C 1
ATOM 1593 O O . LYS B 1 33 ? -10.711 19 13.32 1 97.62 33 LYS B O 1
ATOM 1598 N N . VAL B 1 34 ? -8.609 19.5 13.492 1 98.38 34 VAL B N 1
ATOM 1599 C CA . VAL B 1 34 ? -8.156 18.109 13.562 1 98.38 34 VAL B CA 1
ATOM 1600 C C . VAL B 1 34 ? -8.828 17.406 14.734 1 98.38 34 VAL B C 1
ATOM 1602 O O . VAL B 1 34 ? -9.203 16.234 14.633 1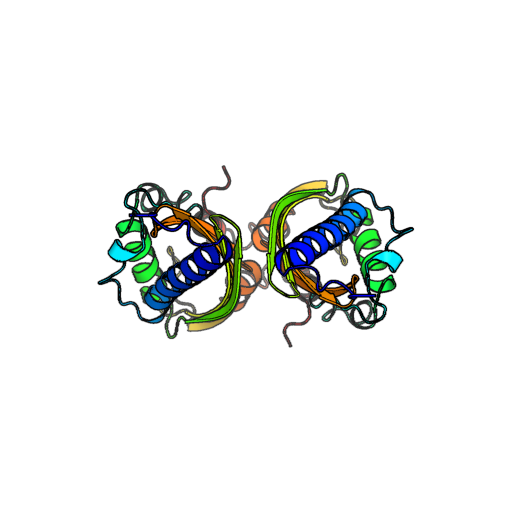 98.38 34 VAL B O 1
ATOM 1605 N N . SER B 1 35 ? -9.062 18.125 15.797 1 97.88 35 SER B N 1
ATOM 1606 C CA . SER B 1 35 ? -9.641 17.531 17 1 97.88 35 SER B CA 1
ATOM 1607 C C . SER B 1 35 ? -11.094 17.125 16.766 1 97.88 35 SER B C 1
ATOM 1609 O O . SER B 1 35 ? -11.672 16.375 17.562 1 97.88 35 SER B O 1
ATOM 1611 N N . GLU B 1 36 ? -11.727 17.562 15.703 1 98.25 36 GLU B N 1
ATOM 1612 C CA . GLU B 1 36 ? -13.117 17.234 15.391 1 98.25 36 GLU B CA 1
ATOM 1613 C C . GLU B 1 36 ? -13.242 15.828 14.82 1 98.25 36 GLU B C 1
ATOM 1615 O O . GLU B 1 36 ? -14.312 15.219 14.891 1 98.25 36 GLU B O 1
ATOM 1620 N N . PHE B 1 37 ? -12.094 15.312 14.266 1 98.5 37 PHE B N 1
ATOM 1621 C CA . PHE B 1 37 ? -12.242 14.039 13.57 1 98.5 37 PHE B CA 1
ATOM 1622 C C . PHE B 1 37 ? -11.148 13.062 13.984 1 98.5 37 PHE B C 1
ATOM 1624 O O . PHE B 1 37 ? -11.062 11.953 13.453 1 98.5 37 PHE B O 1
ATOM 1631 N N . ILE B 1 38 ? -10.336 13.469 14.891 1 98.75 38 ILE B N 1
ATOM 1632 C CA . ILE B 1 38 ? -9.312 12.594 15.453 1 98.75 38 ILE B CA 1
ATOM 1633 C C . ILE B 1 38 ? -9.602 12.344 16.922 1 98.75 38 ILE B C 1
ATOM 1635 O O . ILE B 1 38 ? -9.797 13.289 17.703 1 98.75 38 ILE B O 1
ATOM 1639 N N . GLY B 1 39 ? -9.602 11.047 17.328 1 98.56 39 GLY B N 1
ATOM 1640 C CA . GLY B 1 39 ? -9.828 10.68 18.703 1 98.56 39 GLY B CA 1
ATOM 1641 C C . GLY B 1 39 ? -8.648 11 19.609 1 98.56 39 GLY B C 1
ATOM 1642 O O . GLY B 1 39 ? -7.508 11.078 19.141 1 98.56 39 GLY B O 1
ATOM 1643 N N . PRO B 1 40 ? -8.875 11.117 20.875 1 97.38 40 PRO B N 1
ATOM 1644 C CA . PRO B 1 40 ? -7.816 11.516 21.797 1 97.38 40 PRO B CA 1
ATOM 1645 C C . PRO B 1 40 ? -6.742 10.445 21.969 1 97.38 40 PRO B C 1
ATOM 1647 O O . PRO B 1 40 ? -5.609 10.758 22.344 1 97.38 40 PRO B O 1
ATOM 1650 N N . GLU B 1 41 ? -7.102 9.242 21.656 1 95.69 41 GLU B N 1
ATOM 1651 C CA . GLU B 1 41 ? -6.129 8.164 21.828 1 95.69 41 GLU B CA 1
ATOM 1652 C C . GLU B 1 41 ? -5.594 7.672 20.484 1 95.69 41 GLU B C 1
ATOM 1654 O O . GLU B 1 41 ? -4.996 6.598 20.406 1 95.69 41 GLU B O 1
ATOM 1659 N N . TYR B 1 42 ? -5.93 8.398 19.484 1 96.94 42 TYR B N 1
ATOM 1660 C CA . TYR B 1 42 ? -5.445 8.055 18.156 1 96.94 42 TYR B CA 1
ATOM 1661 C C . TYR B 1 42 ? -3.963 7.703 18.188 1 96.94 42 TYR B C 1
ATOM 1663 O O . TYR B 1 42 ? -3.178 8.352 18.891 1 96.94 42 TYR B O 1
ATOM 1671 N N . PHE B 1 43 ? -3.656 6.691 17.375 1 92.19 43 PHE B N 1
ATOM 1672 C CA . PHE B 1 43 ? -2.254 6.324 17.219 1 92.19 43 PHE B CA 1
ATOM 1673 C C . PHE B 1 43 ? -1.942 5.98 15.766 1 92.19 43 PHE B C 1
ATOM 1675 O O . PHE B 1 43 ? -2.791 5.438 15.062 1 92.19 43 PHE B O 1
ATOM 1682 N N . ASN B 1 44 ? -0.783 6.305 15.398 1 92.62 44 ASN B N 1
ATOM 1683 C CA . ASN B 1 44 ? -0.186 6.035 14.094 1 92.62 44 ASN B CA 1
ATOM 1684 C C . ASN B 1 44 ? 0.882 4.949 14.18 1 92.62 44 ASN B C 1
ATOM 1686 O O . ASN B 1 44 ? 1.927 5.148 14.805 1 92.62 44 ASN B O 1
ATOM 1690 N N . HIS B 1 45 ? 0.634 3.867 13.492 1 89.38 45 HIS B N 1
ATOM 1691 C CA . HIS B 1 45 ? 1.55 2.736 13.594 1 89.38 45 HIS B CA 1
ATOM 1692 C C . HIS B 1 45 ? 2.922 3.086 13.023 1 89.38 45 HIS B C 1
ATOM 1694 O O . HIS B 1 45 ? 3.943 2.609 13.523 1 89.38 45 HIS B O 1
ATOM 1700 N N . GLU B 1 46 ? 2.941 3.969 12.102 1 85.94 46 GLU B N 1
ATOM 1701 C CA . GLU B 1 46 ? 4.188 4.285 11.414 1 85.94 46 GLU B CA 1
ATOM 1702 C C . GLU B 1 46 ? 5.086 5.164 12.273 1 85.94 46 GLU B C 1
ATOM 1704 O O . GLU B 1 46 ? 6.281 5.305 12 1 85.94 46 GLU B O 1
ATOM 1709 N N . SER B 1 47 ? 4.516 5.746 13.234 1 81.62 47 SER B N 1
ATOM 1710 C CA . SER B 1 47 ? 5.305 6.684 14.031 1 81.62 47 SER B CA 1
ATOM 1711 C C . SER B 1 47 ? 5.953 5.984 15.219 1 81.62 47 SER B C 1
ATOM 1713 O O . SER B 1 47 ? 6.754 6.59 15.938 1 81.62 47 SER B O 1
ATOM 1715 N N . GLN B 1 48 ? 5.691 4.727 15.352 1 79 48 GLN B N 1
ATOM 1716 C CA . GLN B 1 48 ? 6.016 4.066 16.609 1 79 48 GLN B CA 1
ATOM 1717 C C . GLN B 1 48 ? 7.512 3.795 16.719 1 79 48 GLN B C 1
ATOM 1719 O O . GLN B 1 48 ? 8.039 3.617 17.812 1 79 48 GLN B O 1
ATOM 1724 N N . ALA B 1 49 ? 8.109 3.846 15.586 1 71.31 49 ALA B N 1
ATOM 1725 C CA . ALA B 1 49 ? 9.539 3.539 15.617 1 71.31 49 ALA B CA 1
ATOM 1726 C C . ALA B 1 49 ? 10.352 4.738 16.094 1 71.31 49 ALA B C 1
ATOM 1728 O O . ALA B 1 49 ? 11.5 4.594 16.516 1 71.31 49 ALA B O 1
ATOM 1729 N N . ASP B 1 50 ? 9.773 5.891 15.977 1 72.81 50 ASP B N 1
ATOM 1730 C CA . ASP B 1 50 ? 10.414 7.102 16.469 1 72.81 50 ASP B CA 1
ATOM 1731 C C . ASP B 1 50 ? 10.07 7.344 17.938 1 72.81 50 ASP B C 1
ATOM 1733 O O . ASP B 1 50 ? 8.906 7.504 18.297 1 72.81 50 ASP B O 1
ATOM 1737 N N . PRO B 1 51 ? 11.102 7.309 18.734 1 75.94 51 PRO B N 1
ATOM 1738 C CA . PRO B 1 51 ? 10.836 7.426 20.172 1 75.94 51 PRO B CA 1
ATOM 1739 C C . PRO B 1 51 ? 10.062 8.703 20.531 1 75.94 51 PRO B C 1
ATOM 1741 O O . PRO B 1 51 ? 9.258 8.695 21.469 1 75.94 51 PRO B O 1
ATOM 1744 N N . ARG B 1 52 ? 10.352 9.734 19.922 1 78.88 52 ARG B N 1
ATOM 1745 C CA . ARG B 1 52 ? 9.641 10.977 20.203 1 78.88 52 ARG B CA 1
ATOM 1746 C C . ARG B 1 52 ? 8.211 10.922 19.672 1 78.88 52 ARG B C 1
ATOM 1748 O O . ARG B 1 52 ? 7.262 11.227 20.391 1 78.88 52 ARG B O 1
ATOM 1755 N N . ARG B 1 53 ? 8.078 10.445 18.516 1 81.38 53 ARG B N 1
ATOM 1756 C CA . ARG B 1 53 ? 6.766 10.422 17.875 1 81.38 53 ARG B CA 1
ATOM 1757 C C . ARG B 1 53 ? 5.902 9.289 18.406 1 81.38 53 ARG B C 1
ATOM 1759 O O . ARG B 1 53 ? 4.672 9.391 18.422 1 81.38 53 ARG B O 1
ATOM 1766 N N . GLY B 1 54 ? 6.613 8.242 18.844 1 82.88 54 GLY B N 1
ATOM 1767 C CA . GLY B 1 54 ? 5.898 7.082 19.359 1 82.88 54 GLY B CA 1
ATOM 1768 C C . GLY B 1 54 ? 5.105 7.383 20.609 1 82.88 54 GLY B C 1
ATOM 1769 O O . GLY B 1 54 ? 4.223 6.617 21 1 82.88 54 GLY B O 1
ATOM 1770 N N . LYS B 1 55 ? 5.324 8.5 21.172 1 87.5 55 LYS B N 1
ATOM 1771 C CA . LYS B 1 55 ? 4.648 8.883 22.422 1 87.5 55 LYS B CA 1
ATOM 1772 C C . LYS B 1 55 ? 3.439 9.766 22.125 1 87.5 55 LYS B C 1
ATOM 1774 O O . LYS B 1 55 ? 2.594 9.977 23 1 87.5 55 LYS B O 1
ATOM 1779 N N . LEU B 1 56 ? 3.395 10.281 20.984 1 91.56 56 LEU B N 1
ATOM 1780 C CA . LEU B 1 56 ? 2.293 11.172 20.641 1 91.56 56 LEU B CA 1
ATOM 1781 C C . LEU B 1 56 ? 1.012 10.383 20.391 1 91.56 56 LEU B C 1
ATOM 1783 O O . LEU B 1 56 ? 1.05 9.305 19.797 1 91.56 56 LEU B O 1
ATOM 1787 N N . ARG B 1 57 ? -0.022 11.008 20.891 1 95.62 57 ARG B N 1
ATOM 1788 C CA . ARG B 1 57 ? -1.356 10.445 20.719 1 95.62 57 ARG B CA 1
ATOM 1789 C C . ARG B 1 57 ? -2.352 11.523 20.297 1 95.62 57 ARG B C 1
ATOM 1791 O O . ARG B 1 57 ? -2.092 12.719 20.469 1 95.62 57 ARG B O 1
ATOM 1798 N N . GLY B 1 58 ? -3.43 11.062 19.703 1 97.69 58 GLY B N 1
ATOM 1799 C CA . GLY B 1 58 ? -4.531 11.969 19.422 1 97.69 58 GLY B CA 1
ATOM 1800 C C . GLY B 1 58 ? -4.184 13.039 18.391 1 97.69 58 GLY B C 1
ATOM 1801 O O . GLY B 1 58 ? -3.352 12.812 17.516 1 97.69 58 GLY B O 1
ATOM 1802 N N . PRO B 1 59 ? -4.859 14.148 18.484 1 98.12 59 PRO B N 1
ATOM 1803 C CA . PRO B 1 59 ? -4.672 15.234 17.531 1 98.12 59 PRO B CA 1
ATOM 1804 C C . PRO B 1 59 ? -3.227 15.719 17.453 1 98.12 59 PRO B C 1
ATOM 1806 O O . PRO B 1 59 ? -2.744 16.078 16.375 1 98.12 59 PRO B O 1
ATOM 1809 N N . ASP B 1 60 ? -2.527 15.617 18.469 1 96.88 60 ASP B N 1
ATOM 1810 C CA . ASP B 1 60 ? -1.144 16.078 18.5 1 96.88 60 ASP B CA 1
ATOM 1811 C C . ASP B 1 60 ? -0.275 15.258 17.547 1 96.88 60 ASP B C 1
ATOM 1813 O O . ASP B 1 60 ? 0.637 15.789 16.906 1 96.88 60 ASP B O 1
ATOM 1817 N N . GLU B 1 61 ? -0.561 13.984 17.484 1 95.88 61 GLU B N 1
ATOM 1818 C CA . GLU B 1 61 ? 0.195 13.117 16.594 1 95.88 61 GLU B CA 1
ATOM 1819 C C . GLU B 1 61 ? -0.011 13.523 15.133 1 95.88 61 GLU B C 1
ATOM 1821 O O . GLU B 1 61 ? 0.955 13.664 14.383 1 95.88 61 GLU B O 1
ATOM 1826 N N . VAL B 1 62 ? -1.238 13.758 14.781 1 97.38 62 VAL B N 1
ATOM 1827 C CA . VAL B 1 62 ? -1.576 14.102 13.406 1 97.38 62 VAL B CA 1
ATOM 1828 C C . VAL B 1 62 ? -1.007 15.477 13.062 1 97.38 62 VAL B C 1
ATOM 1830 O O . VAL B 1 62 ? -0.436 15.672 11.992 1 97.38 62 VAL B O 1
ATOM 1833 N N . ILE B 1 63 ? -1.129 16.391 13.992 1 97.38 63 ILE B N 1
ATOM 1834 C CA . ILE B 1 63 ? -0.632 17.75 13.789 1 97.38 63 ILE B CA 1
ATOM 1835 C C . ILE B 1 63 ? 0.881 17.719 13.586 1 97.38 63 ILE B C 1
ATOM 1837 O O . ILE B 1 63 ? 1.401 18.344 12.656 1 97.38 63 ILE B O 1
ATOM 1841 N N . ASP B 1 64 ? 1.556 16.984 14.375 1 94.06 64 ASP B N 1
ATOM 1842 C CA . ASP B 1 64 ? 3.002 16.844 14.25 1 94.06 64 ASP B CA 1
ATOM 1843 C C . ASP B 1 64 ? 3.379 16.25 12.891 1 94.06 64 ASP B C 1
ATOM 1845 O O . ASP B 1 64 ? 4.312 16.719 12.242 1 94.06 64 ASP B O 1
ATOM 1849 N N . THR B 1 65 ? 2.676 15.25 12.484 1 94.19 65 THR B N 1
ATOM 1850 C CA . THR B 1 65 ? 2.926 14.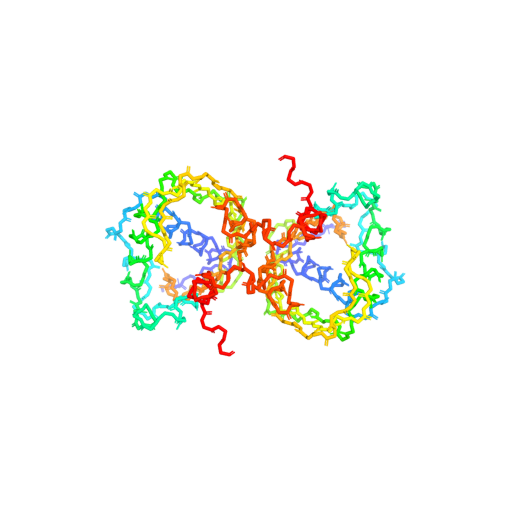602 11.195 1 94.19 65 THR B CA 1
ATOM 1851 C C . THR B 1 65 ? 2.748 15.594 10.055 1 94.19 65 THR B C 1
ATOM 1853 O O . THR B 1 65 ? 3.609 15.703 9.18 1 94.19 65 THR B O 1
ATOM 1856 N N . ILE B 1 66 ? 1.636 16.312 10.102 1 96.94 66 ILE B N 1
ATOM 1857 C CA . ILE B 1 66 ? 1.333 17.281 9.047 1 96.94 66 I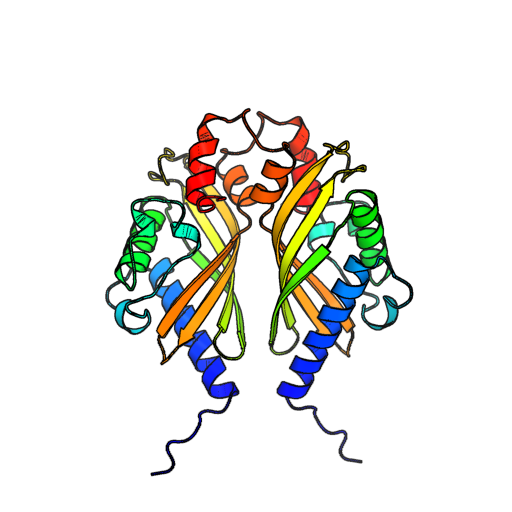LE B CA 1
ATOM 1858 C C . ILE B 1 66 ? 2.43 18.328 8.992 1 96.94 66 ILE B C 1
ATOM 1860 O O . ILE B 1 66 ? 2.953 18.641 7.922 1 96.94 66 ILE B O 1
ATOM 1864 N N . LYS B 1 67 ? 2.82 18.844 10.109 1 95.81 67 LYS B N 1
ATOM 1865 C CA . LYS B 1 67 ? 3.834 19.891 10.164 1 95.81 67 LYS B CA 1
ATOM 1866 C C . LYS B 1 67 ? 5.172 19.391 9.633 1 95.81 67 LYS B C 1
ATOM 1868 O O . LYS B 1 67 ? 5.836 20.078 8.859 1 95.81 67 LYS B O 1
ATOM 1873 N N . ASN B 1 68 ? 5.555 18.234 10.016 1 91.75 68 ASN B N 1
ATOM 1874 C CA . ASN B 1 68 ? 6.832 17.688 9.57 1 91.75 68 ASN B CA 1
ATOM 1875 C C . ASN B 1 68 ? 6.844 17.438 8.07 1 91.75 68 ASN B C 1
ATOM 1877 O O . ASN B 1 68 ? 7.805 17.797 7.383 1 91.75 68 ASN B O 1
ATOM 1881 N N . LEU B 1 69 ? 5.801 16.828 7.586 1 95.69 69 LEU B N 1
ATOM 1882 C CA . LEU B 1 69 ? 5.758 16.5 6.168 1 95.69 69 LEU B CA 1
ATOM 1883 C C . LEU B 1 69 ? 5.672 17.766 5.316 1 95.69 69 LEU B C 1
ATOM 1885 O O . LEU B 1 69 ? 6.355 17.875 4.301 1 95.69 69 LEU B O 1
ATOM 1889 N N . ARG B 1 70 ? 4.848 18.703 5.75 1 97.56 70 ARG B N 1
ATOM 1890 C CA . ARG B 1 70 ? 4.699 19.906 4.945 1 97.56 70 ARG B CA 1
ATOM 1891 C C . ARG B 1 70 ? 5.922 20.812 5.078 1 97.56 70 ARG B C 1
ATOM 1893 O O . ARG B 1 70 ? 6.176 21.641 4.211 1 97.56 70 ARG B O 1
ATOM 1900 N N . GLY B 1 71 ? 6.66 20.703 6.164 1 97.06 71 GLY B N 1
ATOM 1901 C CA . GLY B 1 71 ? 7.945 21.359 6.281 1 97.06 71 GLY B CA 1
ATOM 1902 C C . GLY B 1 71 ? 9.008 20.781 5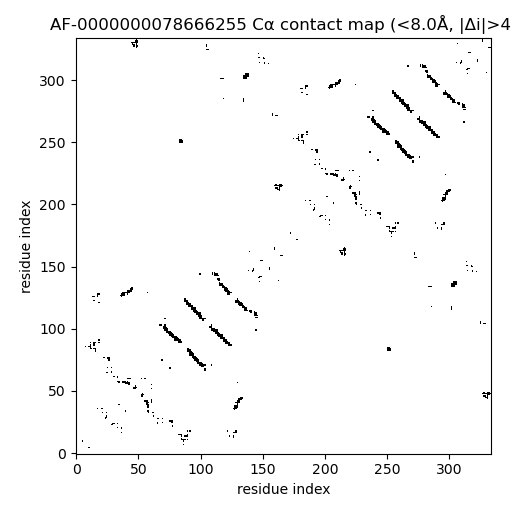.379 1 97.06 71 GLY B C 1
ATOM 1903 O O . GLY B 1 71 ? 9.906 21.484 4.914 1 97.06 71 GLY B O 1
ATOM 1904 N N . ALA B 1 72 ? 8.898 19.531 5.105 1 95.56 72 ALA B N 1
ATOM 1905 C CA . ALA B 1 72 ? 9.906 18.812 4.332 1 95.56 72 ALA B CA 1
ATOM 1906 C C . ALA B 1 72 ? 9.609 18.891 2.836 1 95.56 72 ALA B C 1
ATOM 1908 O O . ALA B 1 72 ? 10.531 18.875 2.016 1 95.56 72 ALA B O 1
ATOM 1909 N N . PHE B 1 73 ? 8.32 18.906 2.484 1 98.06 73 PHE B N 1
ATOM 1910 C CA . PHE B 1 73 ? 7.938 18.734 1.088 1 98.06 73 PHE B CA 1
ATOM 1911 C C . PHE B 1 73 ? 7.078 19.906 0.613 1 98.06 73 PHE B C 1
ATOM 1913 O O . PHE B 1 73 ? 5.996 20.141 1.147 1 98.06 73 PHE B O 1
ATOM 1920 N N . ALA B 1 74 ? 7.508 20.594 -0.447 1 98.5 74 ALA B N 1
ATOM 1921 C CA . ALA B 1 74 ? 6.68 21.578 -1.142 1 98.5 74 ALA B CA 1
ATOM 1922 C C . ALA B 1 74 ? 5.656 20.891 -2.045 1 98.5 74 ALA B C 1
ATOM 1924 O O . ALA B 1 74 ? 5.898 19.797 -2.539 1 98.5 74 ALA B O 1
ATOM 1925 N N . ASP B 1 75 ? 4.5 21.5 -2.211 1 98.12 75 ASP B N 1
ATOM 1926 C CA . ASP B 1 75 ? 3.443 21.047 -3.104 1 98.12 75 ASP B CA 1
ATOM 1927 C C . ASP B 1 75 ? 2.986 19.625 -2.725 1 98.12 75 ASP B C 1
ATOM 1929 O O . ASP B 1 75 ? 2.607 18.844 -3.592 1 98.12 75 ASP B O 1
ATOM 1933 N N . LEU B 1 76 ? 3.125 19.312 -1.49 1 98.62 76 LEU B N 1
ATOM 1934 C CA . LEU B 1 76 ? 2.662 18.016 -1.011 1 98.62 76 LEU B CA 1
ATOM 1935 C C . LEU B 1 76 ? 1.173 17.844 -1.283 1 98.62 76 LEU B C 1
ATOM 1937 O O . LEU B 1 76 ? 0.363 18.703 -0.933 1 98.62 76 LEU B O 1
ATOM 1941 N N . TYR B 1 77 ? 0.835 16.734 -1.9 1 98.81 77 TYR B N 1
ATOM 1942 C CA . TYR B 1 77 ? -0.569 16.531 -2.236 1 98.81 77 TYR B CA 1
ATOM 1943 C C . TYR B 1 77 ? -0.917 15.047 -2.223 1 98.81 77 TYR B C 1
ATOM 1945 O O . TYR B 1 77 ? -0.238 14.234 -2.859 1 98.81 77 TYR B O 1
ATOM 1953 N N . TYR B 1 78 ? -1.868 14.766 -1.46 1 98.69 78 TYR B N 1
ATOM 1954 C CA . TYR B 1 78 ? -2.518 13.461 -1.478 1 98.69 78 TYR B CA 1
ATOM 1955 C C . TYR B 1 78 ? -3.725 13.461 -2.406 1 98.69 78 TYR B C 1
ATOM 1957 O O . TYR B 1 78 ? -4.793 13.961 -2.047 1 98.69 78 TYR B O 1
ATOM 1965 N N . GLU B 1 79 ? -3.555 12.883 -3.557 1 98.69 79 GLU B N 1
ATOM 1966 C CA . GLU B 1 79 ? -4.648 12.766 -4.516 1 98.69 79 GLU B CA 1
ATOM 1967 C C . GLU B 1 79 ? -5.438 11.477 -4.293 1 98.69 79 GLU B C 1
ATOM 1969 O O . GLU B 1 79 ? -4.898 10.383 -4.441 1 98.69 79 GLU B O 1
ATOM 1974 N N . GLU B 1 80 ? -6.691 11.68 -3.963 1 98.25 80 GLU B N 1
ATOM 1975 C CA . GLU B 1 80 ? -7.535 10.508 -3.734 1 98.25 80 GLU B CA 1
ATOM 1976 C C . GLU B 1 80 ? -7.852 9.789 -5.043 1 98.25 80 GLU B C 1
ATOM 1978 O O . GLU B 1 80 ? -8.43 10.383 -5.957 1 98.25 80 GLU B O 1
ATOM 1983 N N . LYS B 1 81 ? -7.426 8.586 -5.125 1 95.56 81 LYS B N 1
ATOM 1984 C CA . LYS B 1 81 ? -7.824 7.754 -6.258 1 95.56 81 LYS B CA 1
ATOM 1985 C C . LYS B 1 81 ? -9.125 7.008 -5.961 1 95.56 81 LYS B C 1
ATOM 1987 O O . LYS B 1 81 ? -10.016 6.941 -6.809 1 95.56 81 LYS B O 1
ATOM 1992 N N . GLU B 1 82 ? -9.141 6.512 -4.742 1 92.81 82 GLU B N 1
ATOM 1993 C CA . GLU B 1 82 ? -10.312 5.793 -4.266 1 92.81 82 GLU B CA 1
ATOM 1994 C C . GLU B 1 82 ? -10.297 5.645 -2.746 1 92.81 82 GLU B C 1
ATOM 1996 O O . GLU B 1 82 ? -9.234 5.453 -2.15 1 92.81 82 GLU B O 1
ATOM 2001 N N . THR B 1 83 ? -11.484 5.73 -2.168 1 95.19 83 THR B N 1
ATOM 2002 C CA . THR B 1 83 ? -11.656 5.383 -0.763 1 95.19 83 THR B CA 1
ATOM 2003 C C . THR B 1 83 ? -12.836 4.434 -0.583 1 95.19 83 THR B C 1
ATOM 2005 O O . THR B 1 83 ? -13.93 4.684 -1.099 1 95.19 83 THR B O 1
ATOM 2008 N N . VAL B 1 84 ? -12.516 3.354 0.086 1 92 84 VAL B N 1
ATOM 2009 C CA . VAL B 1 84 ? -13.539 2.359 0.393 1 92 84 VAL B CA 1
ATOM 2010 C C . VAL B 1 84 ? -13.68 2.209 1.906 1 92 84 VAL B C 1
ATOM 2012 O O . VAL B 1 84 ? -12.695 2.322 2.641 1 92 84 VAL B O 1
ATOM 2015 N N . ALA B 1 85 ? -14.984 1.957 2.303 1 89.75 85 ALA B N 1
ATOM 2016 C CA . ALA B 1 85 ? -15.203 1.769 3.734 1 89.75 85 ALA B CA 1
ATOM 2017 C C . ALA B 1 85 ? -16 0.498 4 1 89.75 85 ALA B C 1
ATOM 2019 O O . ALA B 1 85 ? -16.859 0.116 3.201 1 89.75 85 ALA B O 1
ATOM 2020 N N . SER B 1 86 ? -15.641 -0.166 5.047 1 82.44 86 SER B N 1
ATOM 2021 C CA . SER B 1 86 ? -16.375 -1.311 5.582 1 82.44 86 SER B CA 1
ATOM 2022 C C . SER B 1 86 ? -16.281 -1.359 7.102 1 82.44 86 SER B C 1
ATOM 2024 O O . SER B 1 86 ? -15.195 -1.322 7.672 1 82.44 86 SER B O 1
ATOM 2026 N N . ARG B 1 87 ? -17.484 -1.502 7.637 1 84.12 87 ARG B N 1
ATOM 2027 C CA . ARG B 1 87 ? -17.578 -1.547 9.094 1 84.12 87 ARG B CA 1
ATOM 2028 C C . ARG B 1 87 ? -16.906 -0.337 9.719 1 84.12 87 ARG B C 1
ATOM 2030 O O . ARG B 1 87 ? -17.297 0.804 9.477 1 84.12 87 ARG B O 1
ATOM 2037 N N . ASP B 1 88 ? -15.773 -0.545 10.406 1 91 88 ASP B N 1
ATOM 2038 C CA . ASP B 1 88 ? -15.195 0.554 11.172 1 91 88 ASP B CA 1
ATOM 2039 C C . ASP B 1 88 ? -13.922 1.069 10.508 1 91 88 ASP B C 1
ATOM 2041 O O . ASP B 1 88 ? -13.125 1.774 11.141 1 91 88 ASP B O 1
ATOM 2045 N N . LYS B 1 89 ? -13.766 0.721 9.219 1 93.75 89 LYS B N 1
ATOM 2046 C CA . LYS B 1 89 ? -12.523 1.125 8.57 1 93.75 89 LYS B CA 1
ATOM 2047 C C . LYS B 1 89 ? -12.797 1.878 7.27 1 93.75 89 LYS B C 1
ATOM 2049 O O . LYS B 1 89 ? -13.781 1.598 6.582 1 93.75 89 LYS B O 1
ATOM 2054 N N . ALA B 1 90 ? -11.984 2.814 7.004 1 96.44 90 ALA B N 1
ATOM 2055 C CA . ALA B 1 90 ? -11.859 3.449 5.691 1 96.44 90 ALA B CA 1
ATOM 2056 C C . ALA B 1 90 ? -10.469 3.221 5.105 1 96.44 90 ALA B C 1
ATOM 2058 O O . ALA B 1 90 ? -9.461 3.439 5.777 1 96.44 90 ALA B O 1
ATOM 2059 N N . VAL B 1 91 ? -10.414 2.695 3.918 1 96.88 91 VAL B N 1
ATOM 2060 C CA . VAL B 1 91 ? -9.18 2.461 3.18 1 96.88 91 VAL B CA 1
ATOM 2061 C C . VAL B 1 91 ? -9.078 3.443 2.016 1 96.88 91 VAL B C 1
ATOM 2063 O O . VAL B 1 91 ? -9.891 3.402 1.088 1 96.88 91 VAL B O 1
ATOM 2066 N N . SER B 1 92 ? -8.062 4.297 2.084 1 97.88 92 SER B N 1
ATOM 2067 C CA . SER B 1 92 ? -7.883 5.332 1.074 1 97.88 92 SER B CA 1
ATOM 2068 C C . SER B 1 92 ? -6.672 5.039 0.195 1 97.88 92 SER B C 1
ATOM 2070 O O . SER B 1 92 ? -5.551 4.914 0.694 1 97.88 92 SER B O 1
ATOM 2072 N N . ILE B 1 93 ? -6.891 4.906 -1.046 1 96.88 93 ILE B N 1
ATOM 2073 C CA . ILE B 1 93 ? -5.836 4.789 -2.043 1 96.88 93 ILE B CA 1
ATOM 2074 C C . ILE B 1 93 ? -5.469 6.172 -2.572 1 96.88 93 ILE B C 1
ATOM 2076 O O . ILE B 1 93 ? -6.324 6.895 -3.094 1 96.88 93 ILE B O 1
ATOM 2080 N N . MET B 1 94 ? -4.133 6.477 -2.396 1 98.06 94 MET B N 1
ATOM 2081 C CA . MET B 1 94 ? -3.695 7.836 -2.691 1 98.06 94 MET B CA 1
ATOM 2082 C C . MET B 1 94 ? -2.52 7.832 -3.662 1 98.06 94 MET B C 1
ATOM 2084 O O . MET B 1 94 ? -1.689 6.922 -3.633 1 98.06 94 MET B O 1
ATOM 2088 N N . GLN B 1 95 ? -2.533 8.789 -4.547 1 98.19 95 GLN B N 1
ATOM 2089 C CA . GLN B 1 95 ? -1.302 9.211 -5.203 1 98.19 95 GLN B CA 1
ATOM 2090 C C . GLN B 1 95 ? -0.668 10.391 -4.465 1 98.19 95 GLN B C 1
ATOM 2092 O O . GLN B 1 95 ? -1.263 11.469 -4.379 1 98.19 95 GLN B O 1
ATOM 2097 N N . VAL B 1 96 ? 0.522 10.219 -3.957 1 98 96 VAL B N 1
ATOM 2098 C CA . VAL B 1 96 ? 1.187 11.234 -3.146 1 98 96 VAL B CA 1
ATOM 2099 C C . VAL B 1 96 ? 2.314 11.883 -3.947 1 98 96 VAL B C 1
ATOM 2101 O O . VAL B 1 96 ? 3.105 11.188 -4.59 1 98 96 VAL B O 1
ATOM 2104 N N . SER B 1 97 ? 2.344 13.18 -3.955 1 98.62 97 SER B N 1
ATOM 2105 C CA . SER B 1 97 ? 3.373 13.891 -4.707 1 98.62 97 SER B CA 1
ATOM 2106 C C . SER B 1 97 ? 3.904 15.086 -3.922 1 98.62 97 SER B C 1
ATOM 2108 O O . SER B 1 97 ? 3.287 15.523 -2.947 1 98.62 97 SER B O 1
ATOM 2110 N N . GLY B 1 98 ? 5.082 15.531 -4.328 1 98.5 98 GLY B N 1
ATOM 2111 C CA . GLY B 1 98 ? 5.727 16.688 -3.729 1 98.5 98 GLY B CA 1
ATOM 2112 C C . GLY B 1 98 ? 7.152 16.891 -4.199 1 98.5 98 GLY B C 1
ATOM 2113 O O . GLY B 1 98 ? 7.59 16.25 -5.164 1 98.5 98 GLY B O 1
ATOM 2114 N N . LYS B 1 99 ? 7.715 17.906 -3.549 1 98.56 99 LYS B N 1
ATOM 2115 C CA . LYS B 1 99 ? 9.125 18.203 -3.773 1 98.56 99 LYS B CA 1
ATOM 2116 C C . LYS B 1 99 ? 9.883 18.312 -2.453 1 98.56 99 LYS B C 1
ATOM 2118 O O . LYS B 1 99 ? 9.438 19 -1.528 1 98.56 99 LYS B O 1
ATOM 2123 N N . HIS B 1 100 ? 11.008 17.656 -2.41 1 95.75 100 HIS B N 1
ATOM 2124 C CA . HIS B 1 100 ? 11.805 17.641 -1.19 1 95.75 100 HIS B CA 1
ATOM 2125 C C . HIS B 1 100 ? 12.594 18.938 -1.026 1 95.75 100 HIS B C 1
ATOM 2127 O O . HIS B 1 100 ? 13.641 19.109 -1.646 1 95.75 100 HIS B O 1
ATOM 2133 N N . VAL B 1 101 ? 12.156 19.75 -0.006 1 98.12 101 VAL B N 1
ATOM 2134 C CA . VAL B 1 101 ? 12.742 21.078 0.07 1 98.12 101 VAL B CA 1
ATOM 2135 C C . VAL B 1 101 ? 13.195 21.375 1.499 1 98.12 101 VAL B C 1
ATOM 2137 O O . VAL B 1 101 ? 13.797 22.406 1.769 1 98.12 101 VAL B O 1
ATOM 2140 N N . GLY B 1 102 ? 12.883 20.531 2.396 1 96.38 102 GLY B N 1
ATOM 2141 C CA . GLY B 1 102 ? 13.266 20.703 3.791 1 96.38 102 GLY B CA 1
ATOM 2142 C C . GLY B 1 102 ? 13.766 19.422 4.434 1 96.38 102 GLY B C 1
ATOM 2143 O O . GLY B 1 102 ? 13.898 18.391 3.762 1 96.38 102 GLY B O 1
ATOM 2144 N N . ASN B 1 103 ? 14.055 19.531 5.719 1 88.94 103 ASN B N 1
ATOM 2145 C CA . ASN B 1 103 ? 14.539 18.375 6.449 1 88.94 103 ASN B CA 1
ATOM 2146 C C . ASN B 1 103 ? 13.469 17.297 6.57 1 88.94 103 ASN B C 1
ATOM 2148 O O . ASN B 1 103 ? 12.328 17.578 6.938 1 88.94 103 ASN B O 1
ATOM 2152 N N . PHE B 1 104 ? 13.797 16.094 6.137 1 86.75 104 PHE B N 1
ATOM 2153 C CA . PHE B 1 104 ? 12.898 14.945 6.203 1 86.75 104 PHE B CA 1
ATOM 2154 C C . PHE B 1 104 ? 13.508 13.828 7.051 1 86.75 104 PHE B C 1
ATOM 2156 O O . PHE B 1 104 ? 14.172 12.93 6.523 1 86.75 104 PHE B O 1
ATOM 2163 N N . PHE B 1 105 ? 13.195 13.914 8.328 1 76.75 105 PHE B N 1
ATOM 2164 C CA . PHE B 1 105 ? 13.703 12.945 9.297 1 76.75 105 PHE B CA 1
ATOM 2165 C C . PHE B 1 105 ? 15.219 12.875 9.242 1 76.75 105 PHE B C 1
ATOM 2167 O O . PHE B 1 105 ? 15.789 11.781 9.18 1 76.75 105 PHE B O 1
ATOM 2174 N N . GLY B 1 106 ? 15.852 13.984 9.141 1 74.25 106 GLY B N 1
ATOM 2175 C CA . GLY B 1 106 ? 17.297 14.062 9.188 1 74.25 106 GLY B CA 1
ATOM 2176 C C . GLY B 1 106 ? 17.953 14.07 7.816 1 74.25 106 GLY B C 1
ATOM 2177 O O . GLY B 1 106 ? 19.156 14.242 7.695 1 74.25 106 GLY B O 1
ATOM 2178 N N . ILE B 1 107 ? 17.188 13.953 6.82 1 77.94 107 ILE B N 1
ATOM 2179 C CA . ILE B 1 107 ? 17.688 13.984 5.453 1 77.94 107 ILE B CA 1
ATOM 2180 C C . ILE B 1 107 ? 17.578 15.406 4.895 1 77.94 107 ILE B C 1
ATOM 2182 O O . ILE B 1 107 ? 16.484 15.984 4.879 1 77.94 107 ILE B O 1
ATOM 2186 N N . ALA B 1 108 ? 18.734 15.867 4.398 1 85.38 108 ALA B N 1
ATOM 2187 C CA . ALA B 1 108 ? 18.75 17.203 3.789 1 85.38 108 ALA B CA 1
ATOM 2188 C C . ALA B 1 108 ? 17.938 17.219 2.502 1 85.38 108 ALA B C 1
ATOM 2190 O O . ALA B 1 108 ? 17.797 16.203 1.824 1 85.38 108 ALA B O 1
ATOM 2191 N N . PRO B 1 109 ? 17.422 18.359 2.201 1 92.62 109 PRO B N 1
ATOM 2192 C CA . PRO B 1 109 ? 16.641 18.469 0.972 1 92.62 109 PRO B CA 1
ATOM 2193 C C . PRO B 1 109 ? 17.438 18.062 -0.271 1 92.62 109 PRO B C 1
ATOM 2195 O O . PRO B 1 109 ? 18.578 18.5 -0.445 1 92.62 109 PRO B O 1
ATOM 2198 N N . THR B 1 110 ? 16.828 17.281 -1.095 1 88.44 110 THR B N 1
ATOM 2199 C CA . THR B 1 110 ? 17.453 16.828 -2.334 1 88.44 110 THR B CA 1
ATOM 2200 C C . THR B 1 110 ? 17.062 17.734 -3.498 1 88.44 110 THR B C 1
ATOM 2202 O O . THR B 1 110 ? 17.703 17.719 -4.547 1 88.44 110 THR B O 1
ATOM 2205 N N . GLY B 1 111 ? 15.969 18.453 -3.355 1 96.81 111 GLY B N 1
ATOM 2206 C CA . GLY B 1 111 ? 15.453 19.281 -4.426 1 96.81 111 GLY B CA 1
ATOM 2207 C C . GLY B 1 111 ? 14.68 18.5 -5.473 1 96.81 111 GLY B C 1
ATOM 2208 O O . GLY B 1 111 ? 14.219 19.078 -6.465 1 96.81 111 GLY B O 1
ATOM 2209 N N . ARG B 1 112 ? 14.461 17.25 -5.262 1 94.31 112 ARG B N 1
ATOM 2210 C CA . ARG B 1 112 ? 13.828 16.391 -6.254 1 94.31 112 ARG B CA 1
ATOM 2211 C C . ARG B 1 112 ? 12.328 16.266 -6 1 94.31 112 ARG B C 1
ATOM 2213 O O . ARG B 1 112 ? 11.875 16.359 -4.855 1 94.31 112 ARG B O 1
ATOM 2220 N N . SER B 1 113 ? 11.586 16.016 -7.082 1 97.75 113 SER B N 1
ATOM 2221 C CA . SER B 1 113 ? 10.156 15.742 -7 1 97.75 113 SER B CA 1
ATOM 2222 C C . SER B 1 113 ? 9.891 14.242 -6.898 1 97.75 113 SER B C 1
ATOM 2224 O O . SER B 1 113 ? 10.758 13.43 -7.234 1 97.75 113 SER B O 1
ATOM 2226 N N . PHE B 1 114 ? 8.766 13.945 -6.344 1 94.12 114 PHE B N 1
ATOM 2227 C CA . PHE B 1 114 ? 8.383 12.539 -6.219 1 94.12 114 PHE B CA 1
ATOM 2228 C C . PHE B 1 114 ? 6.891 12.367 -6.461 1 94.12 114 PHE B C 1
ATOM 2230 O O . PHE B 1 114 ? 6.125 13.328 -6.391 1 94.12 114 PHE B O 1
ATOM 2237 N N . SER B 1 115 ? 6.512 11.211 -6.855 1 97 115 SER B N 1
ATOM 2238 C CA . SER B 1 115 ? 5.145 10.703 -6.938 1 97 115 SER B CA 1
ATOM 2239 C C . SER B 1 115 ? 5.094 9.203 -6.684 1 97 115 SER B C 1
ATOM 2241 O O . SER B 1 115 ? 5.855 8.438 -7.281 1 97 115 SER B O 1
ATOM 2243 N N . TYR B 1 116 ? 4.285 8.797 -5.73 1 92.75 116 TYR B N 1
ATOM 2244 C CA . TYR B 1 116 ? 4.148 7.383 -5.402 1 92.75 116 TYR B CA 1
ATOM 2245 C C . TYR B 1 116 ? 2.744 7.07 -4.898 1 92.75 116 TYR B C 1
ATOM 2247 O O . TYR B 1 116 ? 1.976 7.98 -4.582 1 92.75 116 TYR B O 1
ATOM 2255 N N . GLN B 1 117 ? 2.439 5.816 -4.836 1 95.25 117 GLN B N 1
ATOM 2256 C CA . GLN B 1 117 ? 1.136 5.391 -4.332 1 95.25 117 GLN B CA 1
ATOM 2257 C C . GLN B 1 117 ? 1.233 4.914 -2.885 1 95.25 117 GLN B C 1
ATOM 2259 O O . GLN B 1 117 ? 2.262 4.371 -2.473 1 95.25 117 GLN B O 1
ATOM 2264 N N . ALA B 1 118 ? 0.164 5.098 -2.158 1 96.25 118 ALA B N 1
ATOM 2265 C CA . ALA B 1 118 ? 0.042 4.668 -0.768 1 96.25 118 ALA B CA 1
ATOM 2266 C C . ALA B 1 118 ? -1.406 4.336 -0.42 1 96.25 118 ALA B C 1
ATOM 2268 O O . ALA B 1 118 ? -2.336 4.871 -1.03 1 96.25 118 ALA B O 1
ATOM 2269 N N . VAL B 1 119 ? -1.502 3.449 0.498 1 96.81 119 VAL B N 1
ATOM 2270 C CA . VAL B 1 119 ? -2.801 3.141 1.087 1 96.81 119 VAL B CA 1
ATOM 2271 C C . VAL B 1 119 ? -2.795 3.508 2.57 1 96.81 119 VAL B C 1
ATOM 2273 O O . VAL B 1 119 ? -1.838 3.205 3.287 1 96.81 119 VAL B O 1
ATOM 2276 N N . HIS B 1 120 ? -3.803 4.176 2.957 1 97.75 120 HIS B N 1
ATOM 2277 C CA . HIS B 1 120 ? -4.008 4.551 4.352 1 97.75 120 HIS B CA 1
ATOM 2278 C C . HIS B 1 120 ? -5.273 3.908 4.914 1 97.75 120 HIS B C 1
ATOM 2280 O O . HIS B 1 120 ? -6.348 4.016 4.32 1 97.75 120 HIS B O 1
ATOM 2286 N N . ILE B 1 121 ? -5.113 3.254 6.012 1 96.56 121 ILE B N 1
ATOM 2287 C CA . ILE B 1 121 ? -6.203 2.564 6.691 1 96.56 121 ILE B CA 1
ATOM 2288 C C . ILE B 1 121 ? -6.523 3.279 8 1 96.56 121 ILE B C 1
ATOM 2290 O O . ILE B 1 121 ? -5.688 3.338 8.906 1 96.56 121 ILE B O 1
ATOM 2294 N N . HIS B 1 122 ? -7.73 3.812 8.07 1 98 122 HIS B N 1
ATOM 2295 C CA . HIS B 1 122 ? -8.219 4.477 9.273 1 98 122 HIS B CA 1
ATOM 2296 C C . HIS B 1 122 ? -9.297 3.643 9.961 1 98 122 HIS B C 1
ATOM 2298 O O . HIS B 1 122 ? -10.258 3.219 9.32 1 98 122 HIS B O 1
ATOM 2304 N N . ARG B 1 123 ? -9.086 3.352 11.219 1 97.5 123 ARG B N 1
ATOM 2305 C CA . ARG B 1 123 ? -10.188 2.85 12.039 1 97.5 123 ARG B CA 1
ATOM 2306 C C . ARG B 1 123 ? -10.961 3.996 12.672 1 97.5 123 ARG B C 1
ATOM 2308 O O . ARG B 1 123 ? -10.375 4.945 13.188 1 97.5 123 ARG B O 1
ATOM 2315 N N . ILE B 1 124 ? -12.266 3.895 12.586 1 97.81 124 ILE B N 1
ATOM 2316 C CA . ILE B 1 124 ? -13.125 4.992 13.016 1 97.81 124 ILE B CA 1
ATOM 2317 C C . ILE B 1 124 ? -14.109 4.492 14.07 1 97.81 124 ILE B C 1
ATOM 2319 O O . ILE B 1 124 ? -14.734 3.439 13.906 1 97.81 124 ILE B O 1
ATOM 2323 N N . ALA B 1 125 ? -14.172 5.152 15.164 1 96.56 125 ALA B N 1
ATOM 2324 C CA . ALA B 1 125 ? -15.117 4.895 16.25 1 96.56 125 ALA B CA 1
ATOM 2325 C C . ALA B 1 125 ? -15.719 6.195 16.781 1 96.56 125 ALA B C 1
ATOM 2327 O O . ALA B 1 125 ? -15 7.168 17.016 1 96.56 125 ALA B O 1
ATOM 2328 N N . ASN B 1 126 ? -17.047 6.129 16.859 1 94.62 126 ASN B N 1
ATOM 2329 C CA . ASN B 1 126 ? -17.766 7.277 17.391 1 94.62 126 ASN B CA 1
ATOM 2330 C C . ASN B 1 126 ? -17.469 8.547 16.594 1 94.62 126 ASN B C 1
ATOM 2332 O O . ASN B 1 126 ? -17.172 9.594 17.172 1 94.62 126 ASN B O 1
ATOM 2336 N N . GLY B 1 127 ? -17.312 8.383 15.367 1 96.12 127 GLY B N 1
ATOM 2337 C CA . GLY B 1 127 ? -17.203 9.516 14.469 1 96.12 127 GLY B CA 1
ATOM 2338 C C . GLY B 1 127 ? -15.805 10.102 14.414 1 96.12 127 GLY B C 1
ATOM 2339 O O . GLY B 1 127 ? -15.602 11.203 13.883 1 96.12 127 GLY B O 1
ATOM 2340 N N . LYS B 1 128 ? -14.797 9.406 14.945 1 98.56 128 LYS B N 1
ATOM 2341 C CA . LYS B 1 128 ? -13.422 9.891 14.953 1 98.56 128 LYS B CA 1
ATOM 2342 C C . LYS B 1 128 ? -12.445 8.781 14.578 1 98.56 128 LYS B C 1
ATOM 2344 O O . LYS B 1 128 ? -12.688 7.609 14.859 1 98.56 128 LYS B O 1
ATOM 2349 N N . VAL B 1 129 ? -11.375 9.195 13.883 1 98.75 129 VAL B N 1
ATOM 2350 C CA . VAL B 1 129 ? -10.305 8.234 13.625 1 98.75 129 VAL B CA 1
ATOM 2351 C C . VAL B 1 129 ? -9.602 7.891 14.938 1 98.75 129 VAL B C 1
ATOM 2353 O O . VAL B 1 129 ? -9.219 8.781 15.703 1 98.75 129 VAL B O 1
ATOM 2356 N N . VAL B 1 130 ? -9.391 6.602 15.148 1 98.31 130 VAL B N 1
ATOM 2357 C CA . VAL B 1 130 ? -8.781 6.195 16.406 1 98.31 130 VAL B CA 1
ATOM 2358 C C . VAL B 1 130 ? -7.48 5.449 16.141 1 98.31 130 VAL B C 1
ATOM 2360 O O . VAL B 1 130 ? -6.676 5.234 17.047 1 98.31 130 VAL B O 1
ATOM 2363 N N . GLU B 1 131 ? -7.262 5.074 14.883 1 97.19 131 GLU B N 1
ATOM 2364 C CA . GLU B 1 131 ? -6.074 4.309 14.508 1 97.19 131 GLU B CA 1
ATOM 2365 C C . GLU B 1 131 ? -5.742 4.496 13.031 1 97.19 131 GLU B C 1
ATOM 2367 O O . GLU B 1 131 ? -6.641 4.625 12.195 1 97.19 131 GLU B O 1
ATOM 2372 N N . HIS B 1 132 ? -4.434 4.508 12.742 1 96.81 132 HIS B N 1
ATOM 2373 C CA . HIS B 1 132 ? -3.969 4.645 11.367 1 96.81 132 HIS B CA 1
ATOM 2374 C C . HIS B 1 132 ? -2.828 3.674 11.078 1 96.81 132 HIS B C 1
ATOM 2376 O O . HIS B 1 132 ? -1.941 3.48 11.906 1 96.81 132 HIS B O 1
ATOM 2382 N N . ARG B 1 133 ? -2.904 3.053 9.914 1 94.44 133 ARG B N 1
ATOM 2383 C CA . ARG B 1 133 ? -1.82 2.303 9.289 1 94.44 133 ARG B CA 1
ATOM 2384 C C . ARG B 1 133 ? -1.645 2.711 7.832 1 94.44 133 ARG B C 1
ATOM 2386 O O . ARG B 1 133 ? -2.605 3.117 7.176 1 94.44 133 ARG B O 1
ATOM 2393 N N . SER B 1 134 ? -0.446 2.6 7.402 1 95.12 134 SER B N 1
ATOM 2394 C CA . SER B 1 134 ? -0.236 2.887 5.988 1 95.12 134 SER B CA 1
ATOM 2395 C C . SER B 1 134 ? 0.645 1.827 5.336 1 95.12 134 SER B C 1
ATOM 2397 O O . SER B 1 134 ? 1.472 1.202 6 1 95.12 134 SER B O 1
ATOM 2399 N N . ILE B 1 135 ? 0.398 1.563 4.152 1 93.69 135 ILE B N 1
ATOM 2400 C CA . ILE B 1 135 ? 1.234 0.803 3.23 1 93.69 135 ILE B CA 1
ATOM 2401 C C . ILE B 1 135 ? 1.617 1.678 2.039 1 93.69 135 ILE B C 1
ATOM 2403 O O . ILE B 1 135 ? 0.75 2.107 1.273 1 93.69 135 ILE B O 1
ATOM 2407 N N . ARG B 1 136 ? 2.945 1.898 1.895 1 93.44 136 ARG B N 1
ATOM 2408 C CA . ARG B 1 136 ? 3.432 2.9 0.952 1 93.44 136 ARG B CA 1
ATOM 2409 C C . ARG B 1 136 ? 4.484 2.309 0.019 1 93.44 136 ARG B C 1
ATOM 2411 O O . ARG B 1 136 ? 5.285 1.468 0.433 1 93.44 136 ARG B O 1
ATOM 2418 N N . ASP B 1 137 ? 4.441 2.803 -1.221 1 90.31 137 ASP B N 1
ATOM 2419 C CA . ASP B 1 137 ? 5.535 2.479 -2.133 1 90.31 137 ASP B CA 1
ATOM 2420 C C . ASP B 1 137 ? 6.789 3.281 -1.796 1 90.31 137 ASP B C 1
ATOM 2422 O O . ASP B 1 137 ? 7.227 4.121 -2.586 1 90.31 137 ASP B O 1
ATOM 2426 N N . ASP B 1 138 ? 7.391 2.934 -0.705 1 87.5 138 ASP B N 1
ATOM 2427 C CA . ASP B 1 138 ? 8.523 3.689 -0.18 1 87.5 138 ASP B CA 1
ATOM 2428 C C . ASP B 1 138 ? 9.758 3.504 -1.057 1 87.5 138 ASP B C 1
ATOM 2430 O O . ASP B 1 138 ? 10.617 4.387 -1.123 1 87.5 138 ASP B O 1
ATOM 2434 N N . LEU B 1 139 ? 9.797 2.381 -1.702 1 84 139 LEU B N 1
ATOM 2435 C CA . LEU B 1 139 ? 10.938 2.203 -2.596 1 84 139 LEU B CA 1
ATOM 2436 C C . LEU B 1 139 ? 10.906 3.223 -3.729 1 84 139 LEU B C 1
ATOM 2438 O O . LEU B 1 139 ? 11.914 3.877 -4.008 1 84 139 LEU B O 1
ATOM 2442 N N . ARG B 1 140 ? 9.773 3.355 -4.383 1 85.12 140 ARG B N 1
ATOM 2443 C CA . ARG B 1 140 ? 9.633 4.348 -5.441 1 85.12 140 ARG B CA 1
ATOM 2444 C C . ARG B 1 140 ? 9.906 5.754 -4.914 1 85.12 140 ARG B C 1
ATOM 2446 O O . ARG B 1 140 ? 10.602 6.539 -5.562 1 85.12 140 ARG B O 1
ATOM 2453 N N . PHE B 1 141 ? 9.406 6.004 -3.766 1 88.31 141 PHE B N 1
ATOM 2454 C CA . PHE B 1 141 ? 9.594 7.301 -3.121 1 88.31 141 PHE B CA 1
ATOM 2455 C C . PHE B 1 141 ? 11.078 7.586 -2.896 1 88.31 141 PHE B C 1
ATOM 2457 O O . PHE B 1 141 ? 11.594 8.602 -3.357 1 88.31 141 PHE B O 1
ATOM 2464 N N . MET B 1 142 ? 11.766 6.648 -2.338 1 83.62 142 MET B N 1
ATOM 2465 C CA . MET B 1 142 ? 13.164 6.844 -1.986 1 83.62 142 MET B CA 1
ATOM 2466 C C . MET B 1 142 ? 14.039 6.906 -3.238 1 83.62 142 MET B C 1
ATOM 2468 O O . MET B 1 142 ? 15.016 7.648 -3.279 1 83.62 142 MET B O 1
ATOM 2472 N N . MET B 1 143 ? 13.672 6.152 -4.191 1 81.94 143 MET B N 1
ATOM 2473 C CA . MET B 1 143 ? 14.406 6.203 -5.449 1 81.94 143 MET B CA 1
ATOM 2474 C C . MET B 1 143 ? 14.266 7.566 -6.113 1 81.94 143 MET B C 1
ATOM 2476 O O . MET B 1 143 ? 15.25 8.133 -6.594 1 81.94 143 MET B O 1
ATOM 2480 N N . GLN B 1 144 ? 13.133 8.117 -6.105 1 87.25 144 GLN B N 1
ATOM 2481 C CA . GLN B 1 144 ? 12.891 9.414 -6.719 1 87.25 144 GLN B CA 1
ATOM 2482 C C . GLN B 1 144 ? 13.609 10.523 -5.957 1 87.25 144 GLN B C 1
ATOM 2484 O O . GLN B 1 144 ? 14.023 11.523 -6.551 1 87.25 144 GLN B O 1
ATOM 2489 N N . LEU B 1 145 ? 13.812 10.273 -4.645 1 86.62 145 LEU B N 1
ATOM 2490 C CA . LEU B 1 145 ? 14.539 11.25 -3.838 1 86.62 145 LEU B CA 1
ATOM 2491 C C . LEU B 1 145 ? 16.047 11.078 -3.996 1 86.62 145 LEU B C 1
ATOM 2493 O O . LEU B 1 145 ? 16.828 11.906 -3.529 1 86.62 145 LEU B O 1
ATOM 2497 N N . GLY B 1 146 ? 16.438 10.023 -4.617 1 78.5 146 GLY B N 1
ATOM 2498 C CA . GLY B 1 146 ? 17.844 9.758 -4.828 1 78.5 146 GLY B CA 1
ATOM 2499 C C . GLY B 1 146 ? 18.516 9.094 -3.637 1 78.5 146 GLY B C 1
ATOM 2500 O O . GLY B 1 146 ? 19.734 9.102 -3.525 1 78.5 146 GLY B O 1
ATOM 2501 N N . LEU B 1 147 ? 17.688 8.594 -2.758 1 76.81 147 LEU B N 1
ATOM 2502 C CA . LEU B 1 147 ? 18.219 8.023 -1.525 1 76.81 147 LEU B CA 1
ATOM 2503 C C . LEU B 1 147 ? 18.531 6.539 -1.701 1 76.81 147 LEU B C 1
ATOM 2505 O O . LEU B 1 147 ? 19.281 5.953 -0.913 1 76.81 147 LEU B O 1
ATOM 2509 N N . VAL B 1 148 ? 17.781 5.918 -2.58 1 70.69 148 VAL B N 1
ATOM 2510 C CA . VAL B 1 148 ? 18.047 4.539 -2.979 1 70.69 148 VAL B CA 1
ATOM 2511 C C . VAL B 1 148 ? 18.484 4.496 -4.441 1 70.69 148 VAL B C 1
ATOM 2513 O O . VAL B 1 148 ? 17.859 5.109 -5.301 1 70.69 148 VAL B O 1
ATOM 2516 N N . GLY B 1 149 ? 19.469 4.34 -4.848 1 58.94 149 GLY B N 1
ATOM 2517 C CA . GLY B 1 149 ? 19.938 4.34 -6.223 1 58.94 149 GLY B CA 1
ATOM 2518 C C . GLY B 1 149 ? 21.172 3.486 -6.426 1 58.94 149 GLY B C 1
ATOM 2519 O O . GLY B 1 149 ? 21.453 2.58 -5.637 1 58.94 149 GLY B O 1
ATOM 2520 N N . PRO B 1 150 ? 22.078 4.164 -7.289 1 48.59 150 PRO B N 1
ATOM 2521 C CA . PRO B 1 150 ? 23.266 3.621 -7.949 1 48.59 150 PRO B CA 1
ATOM 2522 C C . PRO B 1 150 ? 24.172 2.861 -6.992 1 48.59 150 PRO B C 1
ATOM 2524 O O . PRO B 1 150 ? 25.047 2.109 -7.43 1 48.59 150 PRO B O 1
ATOM 2527 N N . GLY B 1 151 ? 24.062 3.203 -5.93 1 47.53 151 GLY B N 1
ATOM 2528 C CA . GLY B 1 151 ? 25.141 2.449 -5.301 1 47.53 151 GLY B CA 1
ATOM 2529 C C . GLY B 1 151 ? 24.891 0.953 -5.297 1 47.53 151 GLY B C 1
ATOM 2530 O O . GLY B 1 151 ? 25.75 0.179 -4.863 1 47.53 151 GLY B O 1
ATOM 2531 N N . SER B 1 152 ? 23.594 0.657 -5.613 1 48.94 152 SER B N 1
ATOM 2532 C CA . SER B 1 152 ? 23.375 -0.753 -5.922 1 48.94 152 SER B CA 1
ATOM 2533 C C . SER B 1 152 ? 22.875 -0.936 -7.352 1 48.94 152 SER B C 1
ATOM 2535 O O . SER B 1 152 ? 21.781 -1.456 -7.566 1 48.94 152 SER B O 1
ATOM 2537 N N . PRO B 1 153 ? 23.531 -0.16 -8.375 1 52.72 153 PRO B N 1
ATOM 2538 C CA . PRO B 1 153 ? 23.141 -0.147 -9.789 1 52.72 153 PRO B CA 1
ATOM 2539 C C . PRO B 1 153 ? 22.75 -1.527 -10.305 1 52.72 153 PRO B C 1
ATOM 2541 O O . PRO B 1 153 ? 21.969 -1.633 -11.258 1 52.72 153 PRO B O 1
ATOM 2544 N N . GLN B 1 154 ? 23.25 -2.465 -9.617 1 53.66 154 GLN B N 1
ATOM 2545 C CA . GLN B 1 154 ? 23 -3.816 -10.109 1 53.66 154 GLN B CA 1
ATOM 2546 C C . GLN B 1 154 ? 21.531 -4.188 -9.961 1 53.66 154 GLN B C 1
ATOM 2548 O O . GLN B 1 154 ? 21.047 -5.086 -10.648 1 53.66 154 GLN B O 1
ATOM 2553 N N . TYR B 1 155 ? 20.844 -3.398 -9.156 1 55.47 155 TYR B N 1
ATOM 2554 C CA . TYR B 1 155 ? 19.469 -3.824 -8.93 1 55.47 155 TYR B CA 1
ATOM 2555 C C . TYR B 1 155 ? 18.484 -2.887 -9.625 1 55.47 155 TYR B C 1
ATOM 2557 O O . TYR B 1 155 ? 17.281 -3.16 -9.672 1 55.47 155 TYR B O 1
ATOM 2565 N N . ALA B 1 156 ? 18.969 -1.783 -10.195 1 60.16 156 ALA B N 1
ATOM 2566 C CA . ALA B 1 156 ? 18.109 -0.794 -10.828 1 60.16 156 ALA B CA 1
ATOM 2567 C C . ALA B 1 156 ? 17.188 -1.448 -11.859 1 60.16 156 ALA B C 1
ATOM 2569 O O . ALA B 1 156 ? 15.977 -1.212 -11.859 1 60.16 156 ALA B O 1
ATOM 2570 N N . PRO B 1 157 ? 17.719 -2.287 -12.805 1 55.16 157 PRO B N 1
ATOM 2571 C CA . PRO B 1 157 ? 16.812 -2.896 -13.781 1 55.16 157 PRO B CA 1
ATOM 2572 C C . PRO B 1 157 ? 15.742 -3.758 -13.125 1 55.16 157 PRO B C 1
ATOM 2574 O O . PRO B 1 157 ? 14.594 -3.785 -13.594 1 55.16 157 PRO B O 1
ATOM 2577 N N . LEU B 1 158 ? 16.094 -4.344 -12.07 1 54.5 158 LEU B N 1
ATOM 2578 C CA . LEU B 1 158 ? 15.172 -5.23 -11.367 1 54.5 158 LEU B CA 1
ATOM 2579 C C . LEU B 1 158 ? 14.023 -4.438 -10.742 1 54.5 158 LEU B C 1
ATOM 2581 O O . LEU B 1 158 ? 12.867 -4.84 -10.82 1 54.5 158 LEU B O 1
ATOM 2585 N N . PHE B 1 159 ? 14.477 -3.406 -10.125 1 60.31 159 PHE B N 1
ATOM 2586 C CA . PHE B 1 159 ? 13.461 -2.58 -9.477 1 60.31 159 PHE B CA 1
ATOM 2587 C C . PHE B 1 159 ? 12.484 -2.021 -10.508 1 60.31 159 PHE B C 1
ATOM 2589 O O . PHE B 1 159 ? 11.281 -1.934 -10.242 1 60.31 159 PHE B O 1
ATOM 2596 N N . GLU B 1 160 ? 12.984 -1.759 -11.664 1 59.19 160 GLU B N 1
ATOM 2597 C CA . GLU B 1 160 ? 12.117 -1.293 -12.742 1 59.19 160 GLU B CA 1
ATOM 2598 C C . GLU B 1 160 ? 11.125 -2.377 -13.156 1 59.19 160 GLU B C 1
ATOM 2600 O O . GLU B 1 160 ? 9.953 -2.092 -13.398 1 59.19 160 GLU B O 1
ATOM 2605 N N . VAL B 1 161 ? 11.656 -3.6 -13.273 1 52.47 161 VAL B N 1
ATOM 2606 C CA . VAL B 1 161 ? 10.805 -4.715 -13.672 1 52.47 161 VAL B CA 1
ATOM 2607 C C . VAL B 1 161 ? 9.789 -5.004 -12.57 1 52.47 161 VAL B C 1
ATOM 2609 O O . VAL B 1 161 ? 8.594 -5.152 -12.844 1 52.47 161 VAL B O 1
ATOM 2612 N N . TRP B 1 162 ? 10.266 -5.086 -11.359 1 54.38 162 TRP B N 1
ATOM 2613 C CA . TRP B 1 162 ? 9.43 -5.414 -10.211 1 54.38 162 TRP B CA 1
ATOM 2614 C C . TRP B 1 162 ? 8.359 -4.344 -9.984 1 54.38 162 TRP B C 1
ATOM 2616 O O . TRP B 1 162 ? 7.215 -4.664 -9.672 1 54.38 162 TRP B O 1
ATOM 2626 N N . LYS B 1 163 ? 8.797 -3.07 -10.125 1 58.66 163 LYS B N 1
ATOM 2627 C CA . LYS B 1 163 ? 7.875 -1.974 -9.844 1 58.66 163 LYS B CA 1
ATOM 2628 C C . LYS B 1 163 ? 6.988 -1.688 -11.055 1 58.66 163 LYS B C 1
ATOM 2630 O O . LYS B 1 163 ? 5.996 -0.961 -10.945 1 58.66 163 LYS B O 1
ATOM 2635 N N . GLY B 1 164 ? 7.074 -2.496 -12.148 1 49.38 164 GLY B N 1
ATOM 2636 C CA . GLY B 1 164 ? 6.363 -2.172 -13.375 1 49.38 164 GLY B CA 1
ATOM 2637 C C . GLY B 1 164 ? 6.898 -0.929 -14.062 1 49.38 164 GLY B C 1
ATOM 2638 O O . GLY B 1 164 ? 7.5 -0.066 -13.422 1 49.38 164 GLY B O 1
ATOM 2639 N N . ALA B 1 165 ? 7.281 -0.613 -15.43 1 44.47 165 ALA B N 1
ATOM 2640 C CA . ALA B 1 165 ? 7.922 0.444 -16.203 1 44.47 165 ALA B CA 1
ATOM 2641 C C . ALA B 1 165 ? 7.469 1.823 -15.734 1 44.47 165 ALA B C 1
ATOM 2643 O O . ALA B 1 165 ? 6.297 2.18 -15.875 1 44.47 165 ALA B O 1
ATOM 2644 N N . ILE B 1 166 ? 7.801 2.4 -14.594 1 32.84 166 ILE B N 1
ATOM 2645 C CA . ILE B 1 166 ? 7.648 3.85 -14.516 1 32.84 166 ILE B CA 1
ATOM 2646 C C . ILE B 1 166 ? 8 4.477 -15.859 1 32.84 166 ILE B C 1
ATOM 2648 O O . ILE B 1 166 ? 9.141 4.371 -16.328 1 32.84 166 ILE B O 1
ATOM 2652 N N . ARG B 1 167 ? 7.156 4.387 -17 1 29.94 167 ARG B N 1
ATOM 2653 C CA . ARG B 1 167 ? 7.52 5.426 -17.953 1 29.94 167 ARG B CA 1
ATOM 2654 C C . ARG B 1 167 ? 7.445 6.809 -17.312 1 29.94 167 ARG B C 1
ATOM 2656 O O . ARG B 1 167 ? 6.594 7.059 -16.469 1 29.94 167 ARG B O 1
#